Protein 9HB0 (pdb70)

Organism: Plasmodium falciparum (isolate 3D7) (NCBI:txid36329)

Foldseek 3Di:
DQKFKFQWDDDPPFFTWTWKFWAVVTDTFTAAEKLQFFAWEFEAPLAPDPLSVVARHDYQVVHPFKAFDPPFDWDWDQFLQWIWIATKIFTWMDGRNAIQHGDIHGYTNDIGHPVPDGPSNVDNHGIYQHPWFCVRVPDDDDTPLRRSCVRVVSQAQKWWWQDDNGTIIMTRDDDPLWFDDDKDKFFADDGTGSKGWWAWKDFAPDTPDDDDTAIEGEIQRAQFKEDAPVCPVVCCVQFPKDFADPPCVVVVQVPGTWMWTPRDPDIDTQRLVLAWDADPRITDGRYDHTARPPRHPHYIYDYCNRHSNFWIWMWHVPCSTMIIIGGTD

GO terms:
  GO:0004190 aspartic-type endopeptidase activity (F, IDA)
  GO:0016485 protein processing (P, IDA)
  GO:0016540 protein autoprocessing (P, IDA)
  GO:0085017 entry into host cell by a symbiont-containing vacuole (P, IGI)
  GO:0004190 aspartic-type endopeptidase activity (F, IMP)
  GO:0016485 protein processing (P, IMP)

Sequence (329 aa):
ENNIFLVPLKHLRRDDSSQQFFVGELLVGTPPQTVYPIIFDTGSTNVWVVTTACEEESCKKVRRYDPNKSKTFRRSFIEKNLHHIVFGSGSISGSVGTDTFMLGKHLVRNNQTFGLVEESESNNNGDNIFDYISFEGIVGLGFPGMMLSAGNIPFFDNLLKQNPNVDPQFSFYISGKSTLIIGGISKSFYEGDIYMLPVLKESYWEVKLDELYIGKERICCDEEESYVIFDTGTSYNTMMPSSQMKTFFLNLIHSTACCTEQNYKDILKSYPIIKYVFGEELIIELHPEEYMILNDDVCCMPAYMMQIDVPSERNHAYLLGSLSFMRNFFTVFVRGTPSMVGVARAK

B-factor: mean 43.16, std 13.64, range [18.64, 120.24]

Solvent-accessible surface area: 15227 Å² total; per-residue (Å²): 113,76,102,18,95,5,99,9,52,107,70,60,100,29,18,27,8,1,87,0,38,0,5,61,96,71,41,54,2,95,0,38,4,8,0,17,15,1,15,3,2,0,0,1,46,58,0,107,66,144,5,0,114,100,17,61,67,2,46,22,147,61,9,95,64,41,175,178,30,210,76,105,36,134,24,120,35,89,47,59,79,0,5,2,27,5,42,8,0,16,1,24,0,70,2,34,98,20,41,0,159,116,2,30,4,2,10,0,89,28,4,45,43,77,133,102,135,24,53,10,68,152,28,63,16,20,0,7,0,0,5,0,21,72,40,54,34,58,20,49,101,60,4,1,2,35,12,0,26,70,70,20,116,109,10,70,37,29,1,0,4,34,11,87,126,154,8,13,1,7,3,5,6,54,34,138,81,24,25,47,65,98,42,107,94,18,83,24,57,121,126,12,11,0,2,1,97,2,44,51,5,71,7,27,188,74,111,33,12,18,123,105,118,4,14,0,1,0,14,19,36,23,21,75,0,2,7,11,58,98,26,82,58,40,5,95,105,71,2,116,59,45,77,2,46,124,165,57,58,126,120,59,5,89,99,38,33,57,2,76,0,22,11,41,185,28,85,6,59,0,76,15,91,39,0,15,46,55,46,144,82,54,2,68,16,0,20,84,58,30,116,16,78,79,12,72,100,58,6,7,4,0,0,4,63,0,0,1,36,45,18,2,0,4,0,33,8,33,166,140,13,62,0,0,3,3,166,30,83

InterPro domains:
  IPR001461 Aspartic peptidase A1 [PR00792] (254-274)
  IPR001461 Aspartic peptidase A1 [PR00792] (405-418)
  IPR001461 Aspartic peptidase A1 [PR00792] (454-465)
  IPR001461 Aspartic peptidase A1 [PTHR47966] (208-567)
  IPR001969 Aspartic peptidase, active site [PS00141] (454-465)
  IPR021109 Aspartic peptidase domain superfamily [G3DSA:2.40.70.10] (230-328)
  IPR021109 Aspartic peptidase domain superfamily [G3DSA:2.40.70.10] (329-570)
  IPR021109 Aspartic peptidase domain superfamily [SSF50630] (232-557)
  IPR033121 Peptidase family A1 domain [PF00026] (247-557)
  IPR033121 Peptidase family A1 domain [PS51767] (248-567)
  IPR034164 Pepsin-like domain [cd05471] (248-568)

Radius of gyration: 19.89 Å; Cα contacts (8 Å, |Δi|>4): 864; chains: 1; bounding box: 59×40×47 Å

Secondary structure (DSSP, 8-state):
--SEEEE-EEETTTEEE--EEETTTTEEE--EEETT---EEEEBTT--SHHHHTS--B-GGG-TT-EE-SS--EEEEE-SS-EEEEEEEEEEEEETTEEEEEEEEEEEEEEE------HHHHS---EEEE-S-GGG--SSSS-HHHHHHHH-TTS-SEEEEE-----EEEESS--TTSEEEEEEEEE--SSSSSEEEE-EEEETTEEEE-SS-EEEEE-TT-SSB---GGGHHHHHHHS--EE--TTTHHHHHTTSPPEEEEETTEEEEE-HHHHEEEETTEEEESB-----TT-TTTEEEE-IIIIIHHEEEEEEPP---EEEEEEE-

Structure (mmCIF, N/CA/C/O backbone):
data_9HB0
#
_entry.id   9HB0
#
_cell.length_a   147.95
_cell.length_b   147.95
_cell.length_c   147.95
_cell.angle_alpha   90
_cell.angle_beta   90
_cell.angle_gamma   90
#
_symmetry.space_group_name_H-M   'I 2 3'
#
loop_
_entity.id
_entity.type
_entity.p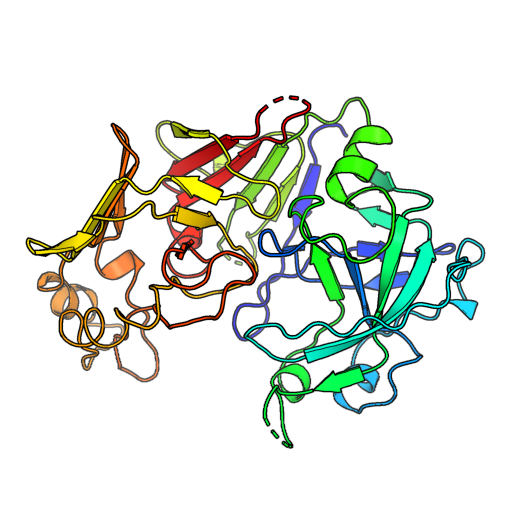dbx_description
1 polymer 'Plasmepsin X'
2 non-polymer (4S)-4-[(1R)-2-[2-(3-methoxyphenyl)propan-2-ylamino]-1-oxidanyl-ethyl]-16-propyl-3,16-diazatricyclo[16.3.1.1^{6,10}]tricosa-1(21),6,8,10(23),18(22),19-hexaene-2,17-dione
3 non-polymer 'SULFATE ION'
4 water water
#
loop_
_atom_site.group_PDB
_atom_site.id
_atom_site.type_symbol
_atom_site.label_atom_id
_atom_site.label_alt_id
_atom_site.label_comp_id
_atom_site.label_asym_id
_atom_site.label_entity_id
_atom_site.label_seq_id
_atom_site.pdbx_PDB_ins_code
_atom_site.Cartn_x
_atom_site.Cartn_y
_atom_site.Cartn_z
_atom_site.occupancy
_atom_site.B_iso_or_equiv
_atom_site.auth_seq_id
_atom_site.auth_comp_id
_atom_site.auth_asym_id
_atom_site.auth_atom_id
_atom_site.pdbx_PDB_model_num
ATOM 1 N N . GLU A 1 13 ? 44.788 12.404 -6.647 1 87.903 233 GLU A N 1
ATOM 2 C CA . GLU A 1 13 ? 44.561 13.458 -7.683 1 82.649 233 GLU A CA 1
ATOM 3 C C . GLU A 1 13 ? 45.446 14.714 -7.528 1 71.941 233 GLU A C 1
ATOM 4 O O . GLU A 1 13 ? 45.686 15.388 -8.533 1 73.212 233 GLU A O 1
ATOM 8 N N A ASN A 1 14 ? 45.954 15.039 -6.325 0.5 64.385 234 ASN A N 1
ATOM 9 N N B ASN A 1 14 ? 45.892 14.988 -6.284 0.5 68.5 234 ASN A N 1
ATOM 10 C CA A ASN A 1 14 ? 46.516 16.36 -6.051 0.5 57.963 234 ASN A CA 1
ATOM 11 C CA B ASN A 1 14 ? 46.532 16.229 -5.879 0.5 63.803 234 ASN A CA 1
ATOM 12 C C A ASN A 1 14 ? 48.015 16.46 -6.382 0.5 56.371 234 ASN A C 1
ATOM 13 C C B ASN A 1 14 ? 47.901 16.371 -6.551 0.5 60.759 234 ASN A C 1
ATOM 14 O O A ASN A 1 14 ? 48.529 17.573 -6.486 0.5 51.987 234 ASN A O 1
ATOM 15 O O B ASN A 1 14 ? 48.188 17.416 -7.127 0.5 60.049 234 ASN A O 1
ATOM 36 N N . ILE A 1 15 ? 48.725 15.321 -6.43 1 59.844 235 ILE A N 1
ATOM 37 C CA . ILE A 1 15 ? 50.035 15.209 -7.074 1 61.452 235 ILE A CA 1
ATOM 38 C C . ILE A 1 15 ? 49.82 14.294 -8.279 1 60.186 235 ILE A C 1
ATOM 39 O O . ILE A 1 15 ? 49.223 13.23 -8.144 1 63.235 235 ILE A O 1
ATOM 56 N N . PHE A 1 16 ? 50.264 14.697 -9.468 1 52.535 236 PHE A N 1
ATOM 57 C CA . PHE A 1 16 ? 49.967 13.902 -10.647 1 52.503 236 PHE A CA 1
ATOM 58 C C . PHE A 1 16 ? 51.139 13.996 -11.607 1 47.93 236 PHE A C 1
ATOM 59 O O . PHE A 1 16 ? 51.919 14.94 -11.51 1 42.633 236 PHE A O 1
ATOM 76 N N . LEU A 1 17 ? 51.201 12.993 -12.489 1 50.51 237 LEU A N 1
ATOM 77 C CA . LEU A 1 17 ? 52.342 12.752 -13.359 1 48.92 237 LEU A CA 1
ATOM 78 C C . LEU A 1 17 ? 51.915 13.098 -14.78 1 45.124 237 LEU A C 1
ATOM 79 O O . LEU A 1 17 ? 50.772 12.853 -15.177 1 43.562 237 LEU A O 1
ATOM 95 N N . VAL A 1 18 ? 52.865 13.636 -15.539 1 41.747 238 VAL A N 1
ATOM 96 C CA . VAL A 1 18 ? 52.706 13.831 -16.963 1 41.475 238 VAL A CA 1
ATOM 97 C C . VAL A 1 18 ? 53.903 13.118 -17.575 1 38.68 238 VAL A C 1
ATOM 98 O O . VAL A 1 18 ? 54.98 13.687 -17.609 1 36.185 238 VAL A O 1
ATOM 111 N N . PRO A 1 19 ? 53.765 11.85 -18.014 1 40.358 239 PRO A N 1
ATOM 112 C CA . PRO A 1 19 ? 54.885 11.153 -18.65 1 40.301 239 PRO A CA 1
ATOM 113 C C . PRO A 1 19 ? 55.378 11.921 -19.867 1 36.706 239 PRO A C 1
ATOM 114 O O . PRO A 1 19 ? 54.562 12.565 -20.56 1 34.645 239 PRO A O 1
ATOM 125 N N . LEU A 1 20 ? 56.702 11.923 -20.032 1 35.033 240 LEU A N 1
ATOM 126 C CA . LEU A 1 20 ? 57.347 12.624 -21.141 1 34.238 240 LEU A CA 1
ATOM 127 C C . LEU A 1 20 ? 58.012 11.578 -22.038 1 42.8 240 LEU A C 1
ATOM 128 O O . LEU A 1 20 ? 58.643 10.645 -21.526 1 42.074 240 LEU A O 1
ATOM 144 N N . LYS A 1 21 ? 57.848 11.734 -23.364 1 46.521 241 LYS A N 1
ATOM 145 C CA . LYS A 1 21 ? 58.477 10.873 -24.377 1 45.184 241 LYS A CA 1
ATOM 146 C C . LYS A 1 21 ? 59.662 11.642 -24.967 1 45.308 241 LYS A C 1
ATOM 147 O O . LYS A 1 21 ? 59.566 12.84 -25.224 1 42.155 241 LYS A O 1
ATOM 151 N N . HIS A 1 22 ? 60.844 10.994 -25.022 1 54.491 242 HIS A N 1
ATOM 152 C CA . HIS A 1 22 ? 62.045 11.584 -25.593 1 56.788 242 HIS A CA 1
ATOM 153 C C . HIS A 1 22 ? 62.062 11.285 -27.09 1 46.661 242 HIS A C 1
ATOM 154 O O . HIS A 1 22 ? 62.192 10.12 -27.461 1 59.874 242 HIS A O 1
ATOM 167 N N . LEU A 1 23 ? 61.756 12.309 -27.895 1 48.536 243 LEU A N 1
ATOM 168 C CA . LEU A 1 23 ? 61.825 12.26 -29.358 1 45.361 243 LEU A CA 1
ATOM 169 C C . LEU A 1 23 ? 63.119 12.951 -29.779 1 44.929 243 LEU A C 1
ATOM 170 O O . LEU A 1 23 ? 63.6 13.827 -29.058 1 48.867 243 LEU A O 1
ATOM 186 N N A ARG A 1 24 ? 63.484 12.607 -31.039 0.5 44.847 244 ARG A N 1
ATOM 187 N N B ARG A 1 24 ? 63.708 12.665 -30.95 0.5 40.291 244 ARG A N 1
ATOM 188 C CA A ARG A 1 24 ? 64.717 12.972 -31.703 0.5 42.576 244 ARG A CA 1
ATOM 189 C CA B ARG A 1 24 ? 65.057 13.168 -31.209 0.5 37.17 244 ARG A CA 1
ATOM 190 C C A ARG A 1 24 ? 65.019 14.436 -31.452 0.5 37.452 244 ARG A C 1
ATOM 191 C C B ARG A 1 24 ? 65.035 14.634 -31.641 0.5 32.855 244 ARG A C 1
ATOM 192 O O A ARG A 1 24 ? 64.124 15.278 -31.396 0.5 34.784 244 ARG A O 1
ATOM 193 O O B ARG A 1 24 ? 64.306 15.019 -32.552 0.5 30.695 244 ARG A O 1
ATOM 217 N N A ASP A 1 25 ? 66.324 14.668 -31.415 0.5 38.809 245 ASP A N 1
ATOM 218 N N B ASP A 1 25 ? 65.916 15.428 -31.028 0.5 31.706 245 ASP A N 1
ATOM 219 C CA A ASP A 1 25 ? 66.934 15.913 -31.013 0.5 41.507 245 ASP A CA 1
ATOM 220 C CA B ASP A 1 25 ? 66.104 16.819 -31.397 0.5 31.178 245 ASP A CA 1
ATOM 221 C C A ASP A 1 25 ? 67.042 15.822 -29.5 0.5 46.367 245 ASP A C 1
ATOM 222 C C B ASP A 1 25 ? 64.868 17.665 -31.115 0.5 29.99 245 ASP A C 1
ATOM 223 O O A ASP A 1 25 ? 67.98 15.182 -28.988 0.5 37.871 245 ASP A O 1
ATOM 224 O O B ASP A 1 25 ? 64.731 18.735 -31.706 0.5 31.22 245 ASP A O 1
ATOM 241 N N A SER A 1 26 ? 66.113 16.495 -28.82 0.5 46.383 246 SER A N 1
ATOM 242 N N B SER A 1 26 ? 63.981 17.245 -30.213 0.5 29.728 246 SER A N 1
ATOM 243 C CA A SER A 1 26 ? 65.904 16.247 -27.413 0.5 39.561 246 SER A CA 1
ATOM 244 C CA B SER A 1 26 ? 62.753 18.003 -30.027 0.5 28.86 246 SER A CA 1
ATOM 245 C C A SER A 1 26 ? 64.488 16.648 -27.057 0.5 35.676 246 SER A C 1
ATOM 246 C C B SER A 1 26 ? 62.363 18.208 -28.571 0.5 35.178 246 SER A C 1
ATOM 247 O O A SER A 1 26 ? 64.247 17.391 -26.107 0.5 39.214 246 SER A O 1
ATOM 248 O O B SER A 1 26 ? 61.219 18.595 -28.323 0.5 36.692 246 SER A O 1
ATOM 261 N N A GLN A 1 27 ? 63.558 16.156 -27.862 0.5 35.495 247 GLN A N 1
ATOM 262 N N B GLN A 1 27 ? 63.29 17.865 -27.663 0.5 31.578 247 GLN A N 1
ATOM 263 C CA A GLN A 1 27 ? 62.184 16.594 -27.761 0.5 32.796 247 GLN A CA 1
ATOM 264 C CA B GLN A 1 27 ? 63.113 17.99 -26.221 0.5 31.198 247 GLN A CA 1
ATOM 265 C C A GLN A 1 27 ? 61.468 15.716 -26.741 0.5 32.29 247 GLN A C 1
ATOM 266 C C B GLN A 1 27 ? 62.038 16.998 -25.764 0.5 31.678 247 GLN A C 1
ATOM 267 O O A GLN A 1 27 ? 61.081 14.586 -27.032 0.5 33.922 247 GLN A O 1
ATOM 268 O O B GLN A 1 27 ? 61.944 15.912 -26.343 0.5 30.8 247 GLN A O 1
ATOM 285 N N A PHE A 1 28 ? 61.271 16.291 -25.549 0.5 30.808 248 PHE A N 1
ATOM 286 N N B PHE A 1 28 ? 61.206 17.377 -24.763 0.5 31.518 248 PHE A N 1
ATOM 287 C CA A PHE A 1 28 ? 60.458 15.716 -24.505 0.5 32.964 248 PHE A CA 1
ATOM 288 C CA B PHE A 1 28 ? 60.411 16.38 -24.043 0.5 31.532 248 PHE A CA 1
ATOM 289 C C A PHE A 1 28 ? 59.095 16.426 -24.49 0.5 32.457 248 PHE A C 1
ATOM 290 C C B PHE A 1 28 ? 58.9 16.572 -24.235 0.5 29.224 248 PHE A C 1
ATOM 291 O O A PHE A 1 28 ? 58.921 17.63 -24.26 0.5 37.375 248 PHE A O 1
ATOM 292 O O B PHE A 1 28 ? 58.471 17.685 -23.91 0.5 31.591 248 PHE A O 1
ATOM 325 N N . VAL A 1 29 ? 58.144 15.577 -24.777 1 36.021 249 VAL A N 1
ATOM 326 C CA . VAL A 1 29 ? 56.754 15.849 -25.128 1 33.351 249 VAL A CA 1
ATOM 327 C C . VAL A 1 29 ? 55.859 15.066 -24.179 1 33.027 249 VAL A C 1
ATOM 328 O O . VAL A 1 29 ? 56.158 13.927 -23.829 1 35.124 249 VAL A O 1
ATOM 342 N N . GLY A 1 30 ? 54.713 15.681 -23.854 1 32.823 250 GLY A N 1
ATOM 343 C CA . GLY A 1 30 ? 53.708 14.997 -23.069 1 34.575 250 GLY A CA 1
ATOM 344 C C . GLY A 1 30 ? 52.321 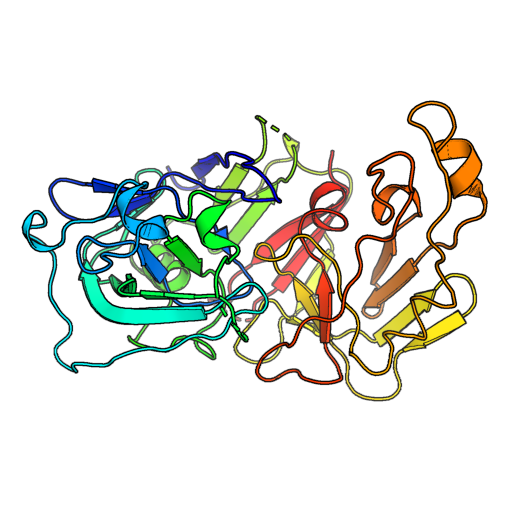15.192 -23.693 1 35.304 250 GLY A C 1
ATOM 345 O O . GLY A 1 30 ? 52.117 16.116 -24.457 1 34.161 250 GLY A O 1
ATOM 349 N N . GLU A 1 31 ? 51.371 14.375 -23.263 1 37.607 251 GLU A N 1
ATOM 350 C CA . GLU A 1 31 ? 49.994 14.396 -23.742 1 41.352 251 GLU A CA 1
ATOM 351 C C . GLU A 1 31 ? 49.232 15.606 -23.157 1 39.5 251 GLU A C 1
ATOM 352 O O . GLU A 1 31 ? 49.177 15.748 -21.948 1 44 251 GLU A O 1
ATOM 364 N N . LEU A 1 32 ? 48.716 16.489 -24.022 1 37.069 252 LEU A N 1
ATOM 365 C CA . LEU A 1 32 ? 47.834 17.602 -23.707 1 35.984 252 LEU A CA 1
ATOM 366 C C . LEU A 1 32 ? 46.54 17.435 -24.495 1 42.922 252 LEU A C 1
ATOM 367 O O . LEU A 1 32 ? 46.596 17.092 -25.681 1 38.83 252 LEU A O 1
ATOM 383 N N . LEU A 1 33 ? 45.396 17.653 -23.824 1 42.595 253 LEU A N 1
ATOM 384 C CA . LEU A 1 33 ? 44.083 17.554 -24.472 1 46.325 253 LEU A CA 1
ATOM 385 C C . LEU A 1 33 ? 43.518 18.957 -24.615 1 47.154 253 LEU A C 1
ATOM 386 O O . LEU A 1 33 ? 43.651 19.769 -23.698 1 45.659 253 LEU A O 1
ATOM 402 N N . VAL A 1 34 ? 42.979 19.279 -25.807 1 42.666 254 VAL A N 1
ATOM 403 C CA . VAL A 1 34 ? 42.568 20.636 -26.105 1 42.919 254 VAL A CA 1
ATOM 404 C C . VAL A 1 34 ? 41.171 20.535 -26.722 1 45.648 254 VAL A C 1
ATOM 405 O O . VAL A 1 34 ? 41.007 19.713 -27.627 1 44.896 254 VAL A O 1
ATOM 418 N N . GLY A 1 35 ? 40.217 21.351 -26.233 1 47.966 255 GLY A N 1
ATOM 419 C CA . GLY A 1 35 ? 38.908 21.498 -26.888 1 49.08 255 GLY A CA 1
ATOM 420 C C . GLY A 1 35 ? 37.884 20.482 -26.405 1 52.485 255 GLY A C 1
ATOM 421 O O . GLY A 1 35 ? 38.208 19.614 -25.599 1 50.341 255 GLY A O 1
ATOM 425 N N . THR A 1 36 ? 36.639 20.618 -26.91 1 55.842 256 THR A N 1
ATOM 426 C CA . THR A 1 36 ? 35.514 19.768 -26.525 1 61.149 256 THR A CA 1
ATOM 427 C C . THR A 1 36 ? 34.784 19.28 -27.794 1 59.466 256 THR A C 1
ATOM 428 O O . THR A 1 36 ? 34.308 20.113 -28.554 1 58.864 256 THR A O 1
ATOM 438 N N . PRO A 1 37 ? 34.735 17.964 -28.146 1 56.095 257 PRO A N 1
ATOM 439 C CA . PRO A 1 37 ? 35.464 16.895 -27.462 1 57.58 257 PRO A CA 1
ATOM 440 C C . PRO A 1 37 ? 36.982 17.035 -27.622 1 52.889 257 PRO A C 1
ATOM 441 O O . PRO A 1 37 ? 37.402 17.784 -28.505 1 47.699 257 PRO A O 1
ATOM 452 N N . PRO A 1 38 ? 37.808 16.37 -26.77 1 56.013 258 PRO A N 1
ATOM 453 C CA . PRO A 1 38 ? 39.245 16.655 -26.703 1 53.868 258 PRO A CA 1
ATOM 454 C C . PRO A 1 38 ? 40.012 16.133 -27.909 1 51.124 258 PRO A C 1
ATOM 455 O O . PRO A 1 38 ? 39.748 15.033 -28.37 1 50.221 258 PRO A O 1
ATOM 466 N N . GLN A 1 39 ? 40.886 16.986 -28.461 1 49.776 259 GLN A N 1
ATOM 467 C CA . GLN A 1 39 ? 41.873 16.591 -29.453 1 45.253 259 GLN A CA 1
ATOM 468 C C . GLN A 1 39 ? 43.221 16.516 -28.733 1 45.477 259 GLN A C 1
ATOM 469 O O . GLN A 1 39 ? 43.516 17.362 -27.886 1 42.675 259 GLN A O 1
ATOM 483 N N . THR A 1 40 ? 44.005 15.514 -29.104 1 43.791 260 THR A N 1
ATOM 484 C CA . THR A 1 40 ? 45.239 15.206 -28.407 1 43.197 260 THR A CA 1
ATOM 485 C C . THR A 1 40 ? 46.399 15.871 -29.121 1 42.069 260 THR A C 1
ATOM 486 O O . THR A 1 40 ? 46.496 15.798 -30.335 1 39.265 260 THR A O 1
ATOM 496 N N . VAL A 1 41 ? 47.323 16.461 -28.363 1 38.645 261 VAL A N 1
ATOM 497 C CA . VAL A 1 41 ? 48.53 16.98 -28.972 1 38.461 261 VAL A CA 1
ATOM 498 C C . VAL A 1 41 ? 49.678 16.609 -28.038 1 36.11 261 VAL A C 1
ATOM 499 O O . VAL A 1 41 ? 49.414 16.272 -26.887 1 35.467 261 VAL A O 1
ATOM 512 N N . TYR A 1 42 ? 50.887 16.609 -28.597 1 33.845 262 TYR A N 1
ATOM 513 C CA . TYR A 1 42 ? 52.092 16.22 -27.883 1 31.675 262 TYR A CA 1
ATOM 514 C C . TYR A 1 42 ? 53.077 17.378 -27.867 1 31.271 262 TYR A C 1
ATOM 515 O O . TYR A 1 42 ? 54.066 17.37 -28.599 1 32.229 262 TYR A O 1
ATOM 532 N N . PRO A 1 43 ? 52.811 18.439 -27.08 1 30.53 263 PRO A N 1
ATOM 533 C CA . PRO A 1 43 ? 53.695 19.59 -27.002 1 30.449 263 PRO A CA 1
ATOM 534 C C . PRO A 1 43 ? 54.925 19.337 -26.116 1 27.968 263 PRO A C 1
ATOM 535 O O . PRO A 1 43 ? 54.881 18.389 -25.337 1 31.461 263 PRO A O 1
ATOM 546 N N A ILE A 1 44 ? 55.984 20.147 -26.265 0.5 27.941 264 ILE A N 1
ATOM 547 N N B ILE A 1 44 ? 55.949 20.173 -26.314 0.5 27.488 264 ILE A N 1
ATOM 548 C CA A ILE A 1 44 ? 57.07 20.173 -25.284 0.5 29.75 264 ILE A CA 1
ATOM 549 C CA B ILE A 1 44 ? 57.075 20.374 -25.41 0.5 28.845 264 ILE A CA 1
ATOM 550 C C A ILE A 1 44 ? 56.735 21.127 -24.151 0.5 27.879 264 ILE A C 1
ATOM 551 C C B ILE A 1 44 ? 56.545 21.001 -24.112 0.5 27.985 264 ILE A C 1
ATOM 552 O O A ILE A 1 44 ? 56.207 22.237 -24.373 0.5 27.156 264 ILE A O 1
ATOM 553 O O B ILE A 1 44 ? 55.523 21.698 -24.144 0.5 29.166 264 ILE A O 1
ATOM 584 N N . PHE A 1 45 ? 57.17 20.699 -22.966 1 27.04 265 PHE A N 1
ATOM 585 C CA . PHE A 1 45 ? 56.941 21.39 -21.7 1 28.79 265 PHE A CA 1
ATOM 586 C C . PHE A 1 45 ? 58.177 22.237 -21.415 1 33.425 265 PHE A C 1
ATOM 587 O O . PHE A 1 45 ? 59.234 21.665 -21.153 1 31.759 265 PHE A O 1
ATOM 605 N N . ASP A 1 46 ? 58.034 23.572 -21.571 1 28.858 266 ASP A N 1
ATOM 606 C CA . ASP A 1 46 ? 59.161 24.469 -21.714 1 28.525 266 ASP A CA 1
ATOM 607 C C . ASP A 1 46 ? 59.171 25.475 -20.548 1 30.595 266 ASP A C 1
ATOM 608 O O . ASP A 1 46 ? 58.439 26.449 -20.593 1 27.211 266 ASP A O 1
ATOM 617 N N . THR A 1 47 ? 60.129 25.372 -19.619 1 26.873 267 THR A N 1
ATOM 618 C CA . THR A 1 47 ? 60.314 26.408 -18.612 1 27.35 267 THR A CA 1
ATOM 619 C C . THR A 1 47 ? 60.965 27.689 -19.128 1 26.008 267 THR A C 1
ATOM 620 O O . THR A 1 47 ? 60.903 28.704 -18.416 1 28.296 267 THR A O 1
ATOM 630 N N . GLY A 1 48 ? 61.487 27.691 -20.364 1 25.761 268 GLY A N 1
ATOM 631 C CA . GLY A 1 48 ? 62.121 28.821 -21.025 1 25.514 268 GLY A CA 1
ATOM 632 C C . GLY A 1 48 ? 61.2 29.735 -21.825 1 25.886 268 GLY A C 1
ATOM 633 O O . GLY A 1 48 ? 61.7 30.601 -22.524 1 28.733 268 GLY A O 1
ATOM 637 N N . SER A 1 49 ? 59.895 29.519 -21.758 1 28.031 269 SER A N 1
ATOM 638 C CA . SER A 1 49 ? 58.925 30.404 -22.412 1 30.954 269 SER A CA 1
ATOM 639 C C . SER A 1 49 ? 57.604 30.327 -21.66 1 30.307 269 SER A C 1
ATOM 640 O O . SER A 1 49 ? 57.437 29.511 -20.748 1 28.593 269 SER A O 1
ATOM 647 N N . THR A 1 50 ? 56.661 31.197 -22.025 1 30.752 270 THR A N 1
ATOM 648 C CA . THR A 1 50 ? 55.408 31.32 -21.304 1 31.092 270 THR A CA 1
ATOM 649 C C . THR A 1 50 ? 54.152 30.957 -22.1 1 30.146 270 THR A C 1
ATOM 650 O O . THR A 1 50 ? 53.26 30.331 -21.531 1 32.744 270 THR A O 1
ATOM 660 N N . ASN A 1 51 ? 54.042 31.398 -23.333 1 33.671 271 ASN A N 1
ATOM 661 C CA . ASN A 1 51 ? 52.869 31.142 -24.158 1 32.232 271 ASN A CA 1
ATOM 662 C C . ASN A 1 51 ? 52.612 29.644 -24.29 1 33.429 271 ASN A C 1
ATOM 663 O O . ASN A 1 51 ? 53.569 28.83 -24.337 1 33.714 271 ASN A O 1
ATOM 674 N N . VAL A 1 52 ? 51.334 29.276 -24.354 1 31.631 272 VAL A N 1
ATOM 675 C CA . VAL A 1 52 ? 50.966 27.999 -24.929 1 32.943 272 VAL A CA 1
ATOM 676 C C . VAL A 1 52 ? 50.875 28.169 -26.456 1 34.554 272 VAL A C 1
ATOM 677 O O . VAL A 1 52 ? 50.289 29.145 -26.927 1 35.114 272 VAL A O 1
ATOM 690 N N . TRP A 1 53 ? 51.521 27.284 -27.217 1 30.814 273 TRP A N 1
ATOM 691 C CA . TRP A 1 53 ? 51.326 27.163 -28.653 1 30.582 273 TRP A CA 1
ATOM 692 C C . TRP A 1 53 ? 50.791 25.78 -28.998 1 32.991 273 TRP A C 1
ATOM 693 O O . TRP A 1 53 ? 51.254 24.764 -28.461 1 31.053 273 TRP A O 1
ATOM 714 N N . VAL A 1 54 ? 49.871 25.72 -29.995 1 31.571 274 VAL A N 1
ATOM 715 C CA . VAL A 1 54 ? 49.375 24.458 -30.494 1 34.873 274 VAL A CA 1
ATOM 716 C C . VAL A 1 54 ? 49.443 24.536 -32.018 1 34.304 274 VAL A C 1
ATOM 717 O O . VAL A 1 54 ? 49.113 25.563 -32.611 1 33.875 274 VAL A O 1
ATOM 730 N N . VAL A 1 55 ? 49.946 23.476 -32.656 1 34.206 275 VAL A N 1
ATOM 731 C CA . VAL A 1 55 ? 49.964 23.417 -34.103 1 32.873 275 VAL A CA 1
ATOM 732 C C . VAL A 1 55 ? 48.544 23.119 -34.58 1 32.33 275 VAL A C 1
ATOM 733 O O . VAL A 1 55 ? 47.88 22.254 -34.028 1 33.658 275 VAL A O 1
ATOM 746 N N . THR A 1 56 ? 48.096 23.901 -35.574 1 35.408 276 THR A N 1
ATOM 747 C CA . THR A 1 56 ? 46.713 23.88 -36.039 1 36.249 276 THR A CA 1
ATOM 748 C C . THR A 1 56 ? 46.603 23.656 -37.548 1 37.391 276 THR A C 1
ATOM 749 O O . THR A 1 56 ? 47.558 23.835 -38.307 1 36.538 276 THR A O 1
ATOM 759 N N . THR A 1 57 ? 45.341 23.44 -37.938 1 38.687 277 THR A N 1
ATOM 760 C CA . THR A 1 57 ? 44.874 23.309 -39.323 1 42.416 277 THR A CA 1
ATOM 761 C C . THR A 1 57 ? 45.083 24.597 -40.12 1 43.763 277 THR A C 1
ATOM 762 O O . THR A 1 57 ? 45.051 24.525 -41.346 1 42.964 277 THR A O 1
ATOM 772 N N . ALA A 1 58 ? 45.411 25.723 -39.469 1 43.667 278 ALA A N 1
ATOM 773 C CA . ALA A 1 58 ? 45.744 26.949 -40.18 1 46.339 278 ALA A CA 1
ATOM 774 C C . ALA A 1 58 ? 47.13 26.866 -40.788 1 46.039 278 ALA A C 1
ATOM 775 O O . ALA A 1 58 ? 47.424 27.608 -41.714 1 43.561 278 ALA A O 1
ATOM 782 N N . CYS A 1 59 ? 47.993 25.974 -40.255 1 38.748 279 CYS A N 1
ATOM 783 C CA . CYS A 1 59 ? 49.314 25.837 -40.801 1 39.569 279 CYS A CA 1
ATOM 784 C C . CYS A 1 59 ? 49.295 24.792 -41.913 1 40.451 279 CYS A C 1
ATOM 785 O O . CYS A 1 59 ? 48.953 23.631 -41.628 1 40.53 279 CYS A O 1
ATOM 792 N N . GLU A 1 60 ? 49.582 25.251 -43.148 1 38.323 280 GLU A N 1
ATOM 793 C CA . GLU A 1 60 ? 49.538 24.443 -44.355 1 40.174 280 GLU A CA 1
ATOM 794 C C . GLU A 1 60 ? 50.927 24.029 -44.867 1 39.426 280 GLU A C 1
ATOM 795 O O . GLU A 1 60 ? 51.009 23.382 -45.914 1 42.583 280 GLU A O 1
ATOM 807 N N . GLU A 1 61 ? 51.985 24.309 -44.123 1 40.267 281 GLU A N 1
ATOM 808 C CA . GLU A 1 61 ? 53.327 23.859 -44.457 1 43.029 281 GLU A CA 1
ATOM 809 C C . GLU A 1 61 ? 53.371 22.345 -44.256 1 38.263 281 GLU A C 1
ATOM 810 O O . GLU A 1 61 ? 52.62 21.808 -43.45 1 36.041 281 GLU A O 1
ATOM 822 N N . GLU A 1 62 ? 54.234 21.705 -45.025 1 40.038 282 GLU A N 1
ATOM 823 C CA . GLU A 1 62 ? 54.469 20.266 -44.949 1 38.602 282 GLU A CA 1
ATOM 824 C C . GLU A 1 62 ? 54.864 19.886 -43.518 1 33.822 282 GLU A C 1
ATOM 825 O O . GLU A 1 62 ? 54.35 18.88 -43.023 1 35.075 282 GLU A O 1
ATOM 837 N N . SER A 1 63 ? 55.691 20.713 -42.855 1 32.249 283 SER A N 1
ATOM 838 C CA . SER A 1 63 ? 56.088 20.457 -41.472 1 32.875 283 SER A CA 1
ATOM 839 C C . SER A 1 63 ? 54.906 20.432 -40.505 1 33.88 283 SER A C 1
ATOM 840 O O . SER A 1 63 ? 55.027 19.852 -39.453 1 31.801 283 SER A O 1
ATOM 847 N N . CYS A 1 64 ? 53.801 21.15 -40.785 1 34.128 284 CYS A N 1
ATOM 848 C CA . CYS A 1 64 ? 52.577 21.069 -39.992 1 34.43 284 CYS A CA 1
ATOM 849 C C . CYS A 1 64 ? 51.655 19.94 -40.461 1 32.691 284 CYS A C 1
ATOM 850 O O . CYS A 1 64 ? 51.021 19.27 -39.663 1 34.588 284 CYS A O 1
ATOM 857 N N . LYS A 1 65 ? 51.5 19.781 -41.767 1 34.081 285 LYS A N 1
ATOM 858 C CA . LYS A 1 65 ? 50.617 18.767 -42.341 1 37.25 285 LYS A CA 1
ATOM 859 C C . LYS A 1 65 ? 50.985 17.337 -41.887 1 35.049 285 LYS A C 1
ATOM 860 O O . LYS A 1 65 ? 50.112 16.475 -41.798 1 38.176 285 LYS A O 1
ATOM 879 N N . LYS A 1 66 ? 52.259 17.126 -41.577 1 35.951 286 LYS A N 1
ATOM 880 C CA . LYS A 1 66 ? 52.686 15.788 -41.213 1 35.95 286 LYS A CA 1
ATOM 881 C C . LYS A 1 66 ? 52.336 15.424 -39.767 1 36.712 286 LYS A C 1
ATOM 882 O O . LYS A 1 66 ? 52.556 14.274 -39.413 1 36.45 286 LYS A O 1
ATOM 901 N N . VAL A 1 67 ? 51.929 16.382 -38.895 1 34.464 287 VAL A N 1
ATOM 902 C CA . VAL A 1 67 ? 51.627 16.073 -37.507 1 35.413 287 VAL A CA 1
ATOM 903 C C . VAL A 1 67 ? 50.115 16.131 -37.323 1 36.876 287 VAL A C 1
ATOM 904 O O . VAL A 1 67 ? 49.393 16.525 -38.245 1 37.756 287 VAL A O 1
ATOM 917 N N . ARG A 1 68 ? 49.674 15.75 -36.117 1 40.773 288 ARG A N 1
ATOM 918 C CA . ARG A 1 68 ? 48.274 15.832 -35.714 1 43.663 288 ARG A CA 1
ATOM 919 C C . ARG A 1 68 ? 47.987 17.312 -35.447 1 41.852 288 ARG A C 1
ATOM 920 O O . ARG A 1 68 ? 48.68 17.961 -34.669 1 47.952 288 ARG A O 1
ATOM 924 N N . ARG A 1 69 ? 47.167 17.925 -36.302 1 40.861 289 ARG A N 1
ATOM 925 C CA . ARG A 1 69 ? 46.909 19.358 -36.235 1 37.374 289 ARG A CA 1
ATOM 926 C C . ARG A 1 69 ? 45.578 19.568 -35.516 1 38.572 289 ARG A C 1
ATOM 927 O O . ARG A 1 69 ? 44.57 18.929 -35.832 1 40.792 289 ARG A O 1
ATOM 948 N N . TYR A 1 70 ? 45.578 20.478 -34.549 1 37.272 290 TYR A N 1
ATOM 949 C CA . TYR A 1 70 ? 44.357 20.835 -33.838 1 37.735 290 TYR A CA 1
ATOM 950 C C . TYR A 1 70 ? 43.446 21.609 -34.778 1 37.527 290 TYR A C 1
ATOM 951 O O . TYR A 1 70 ? 43.914 22.541 -35.452 1 39.71 290 TYR A O 1
ATOM 968 N N . ASP A 1 71 ? 42.168 21.215 -34.763 1 40.106 291 ASP A N 1
ATOM 969 C CA . ASP A 1 71 ? 41.15 21.812 -35.623 1 42.667 291 ASP A CA 1
ATOM 970 C C . ASP A 1 71 ? 40.164 22.574 -34.747 1 40.811 291 ASP A C 1
ATOM 971 O O . ASP A 1 71 ? 39.301 21.951 -34.146 1 44.49 291 ASP A O 1
ATOM 980 N N . PRO A 1 72 ? 40.276 23.915 -34.644 1 42.148 292 PRO A N 1
ATOM 981 C CA . PRO A 1 72 ? 39.409 24.685 -33.76 1 46.544 292 PRO A CA 1
ATOM 982 C C . PRO A 1 72 ? 37.929 24.605 -34.089 1 49.925 292 PRO A C 1
ATOM 983 O O . PRO A 1 72 ? 37.127 24.677 -33.162 1 49.709 292 PRO A O 1
ATOM 994 N N . ASN A 1 73 ? 37.591 24.367 -35.37 1 50.299 293 ASN A N 1
ATOM 995 C CA . ASN A 1 73 ? 36.205 24.264 -35.796 1 54.995 293 ASN A CA 1
ATOM 996 C C . ASN A 1 73 ? 35.565 23.003 -35.204 1 56.46 293 ASN A C 1
ATOM 997 O O . ASN A 1 73 ? 34.344 22.952 -35.085 1 58.241 293 ASN A O 1
ATOM 1008 N N . LYS A 1 74 ? 36.362 21.982 -34.854 1 55.83 294 LYS A N 1
ATOM 1009 C CA . LYS A 1 74 ? 35.845 20.756 -34.246 1 53.811 294 LYS A CA 1
ATOM 1010 C C . LYS A 1 74 ? 35.641 20.93 -32.727 1 53.18 294 LYS A C 1
ATOM 1011 O O . LYS A 1 74 ? 35.118 19.994 -32.09 1 54.229 294 LYS A O 1
ATOM 1015 N N . SER A 1 75 ? 36.075 22.083 -32.142 1 52.832 295 SER A N 1
ATOM 1016 C CA . SER A 1 75 ? 35.967 22.35 -30.705 1 54.936 295 SER A CA 1
ATOM 1017 C C . SER A 1 75 ? 34.775 23.266 -30.407 1 56.361 295 SER A C 1
ATOM 1018 O O . SER A 1 75 ? 34.832 24.454 -30.739 1 54.548 295 SER A O 1
ATOM 1025 N N . LYS A 1 76 ? 33.808 22.756 -29.62 1 60.071 296 LYS A N 1
ATOM 1026 C CA . LYS A 1 76 ? 32.616 23.509 -29.216 1 61.682 296 LYS A CA 1
ATOM 1027 C C . LYS A 1 76 ? 32.983 24.658 -28.266 1 65.436 296 LYS A C 1
ATOM 1028 O O . LYS A 1 76 ? 32.327 25.7 -28.301 1 62.774 296 LYS A O 1
ATOM 1032 N N . THR A 1 77 ? 34.078 24.509 -27.48 1 57.692 297 THR A N 1
ATOM 1033 C CA . THR A 1 77 ? 34.504 25.495 -26.488 1 58.825 297 THR A CA 1
ATOM 1034 C C . THR A 1 77 ? 35.558 26.469 -27.018 1 58.33 297 THR A C 1
ATOM 1035 O O . THR A 1 77 ? 35.949 27.385 -26.315 1 58.395 297 THR A O 1
ATOM 1045 N N . PHE A 1 78 ? 36.015 26.307 -28.262 1 56.424 298 PHE A N 1
ATOM 1046 C CA . PHE A 1 78 ? 37 27.21 -28.824 1 51.124 298 PHE A CA 1
ATOM 1047 C C . PHE A 1 78 ? 36.394 28.584 -29.025 1 51.524 298 PHE A C 1
ATOM 1048 O O . PHE A 1 78 ? 35.332 28.694 -29.631 1 54.301 298 PHE A O 1
ATOM 1065 N N . ARG A 1 79 ? 37.106 29.631 -28.621 1 53.793 299 ARG A N 1
ATOM 1066 C CA . ARG A 1 79 ? 36.739 30.984 -28.981 1 58.169 299 ARG A CA 1
ATOM 1067 C C . ARG A 1 79 ? 37.962 31.671 -29.563 1 54.308 299 ARG A C 1
ATOM 1068 O O . ARG A 1 79 ? 38.991 31.776 -28.893 1 52.135 299 ARG A O 1
ATOM 1089 N N . ARG A 1 80 ? 37.829 32.164 -30.798 1 51.857 300 ARG A N 1
ATOM 1090 C CA . ARG A 1 80 ? 38.845 33.041 -31.351 1 53.663 300 ARG A CA 1
ATOM 1091 C C . ARG A 1 80 ? 38.936 34.267 -30.454 1 56.497 300 ARG A C 1
ATOM 1092 O O . ARG A 1 80 ? 37.917 34.716 -29.951 1 53.258 300 ARG A O 1
ATOM 1113 N N . SER A 1 81 ? 40.155 34.785 -30.213 1 61.571 301 SER A N 1
ATOM 1114 C CA . SER A 1 81 ? 40.289 35.918 -29.305 1 66.21 301 SER A CA 1
ATOM 1115 C C . SER A 1 81 ? 39.637 37.128 -29.956 1 70.423 301 SER A C 1
ATOM 1116 O O . SER A 1 81 ? 39.647 37.245 -31.188 1 61.126 301 SER A O 1
ATOM 1123 N N . PHE A 1 82 ? 39.093 38.026 -29.114 1 71.41 302 PHE A N 1
ATOM 1124 C CA . PHE A 1 82 ? 38.492 39.243 -29.621 1 79.643 302 PHE A CA 1
ATOM 1125 C C . PHE A 1 82 ? 39.553 40.09 -30.335 1 77.071 302 PHE A C 1
ATOM 1126 O O . PHE A 1 82 ? 39.357 40.462 -31.491 1 69.197 302 PHE A O 1
ATOM 1143 N N . ILE A 1 83 ? 40.657 40.402 -29.638 1 82.083 303 ILE A N 1
ATOM 1144 C CA . ILE A 1 83 ? 41.757 41.152 -30.235 1 88.384 303 ILE A CA 1
ATOM 1145 C C . ILE A 1 83 ? 42.457 40.228 -31.245 1 87.119 303 ILE A C 1
ATOM 1146 O O . ILE A 1 83 ? 43.06 39.236 -30.832 1 86.056 303 ILE A O 1
ATOM 1150 N N . GLU A 1 84 ? 42.341 40.531 -32.556 1 85.358 304 GLU A N 1
ATOM 1151 C CA . GLU A 1 84 ? 42.93 39.707 -33.616 1 87.567 304 GLU A CA 1
ATOM 1152 C C . GLU A 1 84 ? 44.429 40.046 -33.734 1 81.053 304 GLU A C 1
ATOM 1153 O O . GLU A 1 84 ? 44.816 40.975 -34.443 1 89.319 304 GLU A O 1
ATOM 1157 N N . LYS A 1 85 ? 45.256 39.322 -32.963 1 74.446 305 LYS A N 1
ATOM 1158 C CA . LYS A 1 85 ? 46.69 39.552 -32.828 1 70.022 305 LYS A CA 1
ATOM 1159 C C . LYS A 1 85 ? 47.386 38.48 -33.65 1 63.73 305 LYS A C 1
ATOM 1160 O O . LYS A 1 85 ? 46.973 37.332 -33.586 1 66.22 305 LYS A O 1
ATOM 1164 N N . ASN A 1 86 ? 48.364 38.859 -34.479 1 61.445 306 ASN A N 1
ATOM 1165 C CA . ASN A 1 86 ? 49.29 37.896 -35.06 1 62.045 306 ASN A CA 1
ATOM 1166 C C . ASN A 1 86 ? 50.569 37.958 -34.24 1 55.657 306 ASN A C 1
ATOM 1167 O O . ASN A 1 86 ? 51.235 38.986 -34.189 1 58.989 306 ASN A O 1
ATOM 1178 N N . LEU A 1 87 ? 50.878 36.855 -33.565 1 50.802 307 LEU A N 1
ATOM 1179 C CA . LEU A 1 87 ? 52.128 36.732 -32.834 1 44.451 307 LEU A CA 1
ATOM 1180 C C . LEU A 1 87 ? 53.221 36.168 -33.734 1 42.57 307 LEU A C 1
ATOM 1181 O O . LEU A 1 87 ? 52.919 35.3 -34.545 1 39.738 307 LEU A O 1
ATOM 1197 N N A HIS A 1 88 ? 54.417 36.779 -33.7 0.5 41.786 308 HIS A N 1
ATOM 1198 N N B HIS A 1 88 ? 54.469 36.596 -33.505 0.5 40.388 308 HIS A N 1
ATOM 1199 C CA A HIS A 1 88 ? 55.641 36.234 -34.272 0.5 42.923 308 HIS A CA 1
ATOM 1200 C CA B HIS A 1 88 ? 55.616 36.217 -34.317 0.5 42.299 308 HIS A CA 1
ATOM 1201 C C A HIS A 1 88 ? 56.544 35.995 -33.07 0.5 39.339 308 HIS A C 1
ATOM 1202 C C B HIS A 1 88 ? 56.8 36.061 -33.359 0.5 39.42 308 HIS A C 1
ATOM 1203 O O A HIS A 1 88 ? 56.667 36.861 -32.213 0.5 38.268 308 HIS A O 1
ATOM 1204 O O B HIS A 1 88 ? 57.375 37.074 -32.96 0.5 38.344 308 HIS A O 1
ATOM 1229 N N . ILE A 1 89 ? 57.128 34.799 -33.002 1 35.993 309 ILE A N 1
ATOM 1230 C CA . ILE A 1 89 ? 58.106 34.475 -31.975 1 37.474 309 ILE A CA 1
ATOM 1231 C C . ILE A 1 89 ? 59.356 33.951 -32.665 1 37.137 309 ILE A C 1
ATOM 1232 O O . ILE A 1 89 ? 59.261 33.009 -33.428 1 35.461 309 ILE A O 1
ATOM 1249 N N . VAL A 1 90 ? 60.513 34.534 -32.34 1 37.205 310 VAL A N 1
ATOM 1250 C CA . VAL A 1 90 ? 61.779 34.071 -32.854 1 38.058 310 VAL A CA 1
ATOM 1251 C C . VAL A 1 90 ? 62.43 33.285 -31.71 1 37.942 310 VAL A C 1
ATOM 1252 O O . VAL A 1 90 ? 62.936 33.879 -30.76 1 34.904 310 VAL A O 1
ATOM 1265 N N . PHE A 1 91 ? 62.378 31.951 -31.784 1 34.54 311 PHE A N 1
ATOM 1266 C CA . PHE A 1 91 ? 63.092 31.113 -30.815 1 30.308 311 PHE A CA 1
ATOM 1267 C C . PHE A 1 91 ? 64.537 30.962 -31.295 1 33.35 311 PHE A C 1
ATOM 1268 O O . PHE A 1 91 ? 64.853 31.328 -32.416 1 36.694 311 PHE A O 1
ATOM 1285 N N . GLY A 1 92 ? 65.424 30.389 -30.467 1 34.146 312 GLY A N 1
ATOM 1286 C CA . GLY A 1 92 ? 66.765 30.071 -30.929 1 35.134 312 GLY A CA 1
ATOM 1287 C C . GLY A 1 92 ? 66.754 28.969 -31.984 1 32.877 312 GLY A C 1
ATOM 1288 O O . GLY A 1 92 ? 67.677 28.871 -32.768 1 36.273 312 GLY A O 1
ATOM 1292 N N . SER A 1 93 ? 65.706 28.144 -31.99 1 33.495 313 SER A N 1
ATOM 1293 C CA . SER A 1 93 ? 65.64 26.948 -32.824 1 34.116 313 SER A CA 1
ATOM 1294 C C . SER A 1 93 ? 64.945 27.201 -34.156 1 32.74 313 SER A C 1
ATOM 1295 O O . SER A 1 93 ? 65.037 26.379 -35.05 1 35.045 313 SER A O 1
ATOM 1302 N N . GLY A 1 94 ? 64.201 28.294 -34.272 1 34.058 314 GLY A N 1
ATOM 1303 C CA . GLY A 1 94 ? 63.346 28.576 -35.426 1 35.595 314 GLY A CA 1
ATOM 1304 C C . GLY A 1 94 ? 62.292 29.623 -35.042 1 35.305 314 GLY A C 1
ATOM 1305 O O . GLY A 1 94 ? 62.265 30.104 -33.898 1 35.469 314 GLY A O 1
ATOM 1309 N N . SER A 1 95 ? 61.41 29.96 -35.979 1 34.435 315 SER A N 1
ATOM 1310 C CA . SER A 1 95 ? 60.352 30.95 -35.761 1 34.966 315 SER A CA 1
ATOM 1311 C C . SER A 1 95 ? 58.97 30.347 -35.935 1 36.228 315 SER A C 1
ATOM 1312 O O . SER A 1 95 ? 58.77 29.528 -36.836 1 36.17 315 SER A O 1
ATOM 1319 N N . ILE A 1 96 ? 58.015 30.773 -35.094 1 31.536 316 ILE A N 1
ATOM 1320 C CA . ILE A 1 96 ? 56.627 30.437 -35.314 1 37.37 316 ILE A CA 1
ATOM 1321 C C . ILE A 1 96 ? 55.756 31.702 -35.271 1 37.488 316 ILE A C 1
ATOM 1322 O O . ILE A 1 96 ? 56.023 32.612 -34.494 1 39.303 316 ILE A O 1
ATOM 1338 N N . SER A 1 97 ? 54.648 31.614 -35.994 1 38.657 317 SER A N 1
ATOM 1339 C CA . SER A 1 97 ? 53.677 32.696 -36.116 1 40.211 317 SER A CA 1
ATOM 1340 C C . SER A 1 97 ? 52.299 32.084 -36.004 1 40.218 317 SER A C 1
ATOM 1341 O O . SER A 1 97 ? 52.059 30.946 -36.418 1 37.612 317 SER A O 1
ATOM 1348 N N . GLY A 1 98 ? 51.353 32.901 -35.582 1 37.546 318 GLY A N 1
ATOM 1349 C CA . GLY A 1 98 ? 49.961 32.55 -35.761 1 39.211 318 GLY A CA 1
ATOM 1350 C C . GLY A 1 98 ? 49.08 33.506 -34.984 1 42.841 318 GLY A C 1
ATOM 1351 O O . GLY A 1 98 ? 49.576 34.515 -34.536 1 44.275 318 GLY A O 1
ATOM 1355 N N . SER A 1 99 ? 47.835 33.111 -34.766 1 45.097 319 SER A N 1
ATOM 1356 C CA . SER A 1 99 ? 46.854 33.983 -34.149 1 47.126 319 SER A CA 1
ATOM 1357 C C . SER A 1 99 ? 46.544 33.464 -32.746 1 46.639 319 SER A C 1
ATOM 1358 O O . SER A 1 99 ? 47.154 32.516 -32.272 1 44.124 319 SER A O 1
ATOM 1365 N N . VAL A 1 100 ? 45.636 34.131 -32.04 1 45.188 320 VAL A N 1
ATOM 1366 C CA . VAL A 1 100 ? 45.377 33.853 -30.637 1 42.002 320 VAL A CA 1
ATOM 1367 C C . VAL A 1 100 ? 43.939 33.397 -30.478 1 44.406 320 VAL A C 1
ATOM 1368 O O . VAL A 1 100 ? 43.009 33.878 -31.158 1 45.168 320 VAL A O 1
ATOM 1381 N N . GLY A 1 101 ? 43.745 32.472 -29.561 1 41.825 321 GLY A N 1
ATOM 1382 C CA . GLY A 1 101 ? 42.404 32.027 -29.226 1 42.43 321 GLY A CA 1
ATOM 1383 C C . GLY A 1 101 ? 42.365 31.523 -27.795 1 47.428 321 GLY A C 1
ATOM 1384 O O . GLY A 1 101 ? 43.381 31.624 -27.075 1 45.506 321 GLY A O 1
ATOM 1388 N N . THR A 1 102 ? 41.21 30.938 -27.467 1 46.202 322 THR A N 1
ATOM 1389 C CA . THR A 1 102 ? 40.914 30.452 -26.138 1 47.53 322 THR A CA 1
ATOM 1390 C C . THR A 1 102 ? 40.205 29.116 -26.243 1 44.677 322 THR A C 1
ATOM 1391 O O . THR A 1 102 ? 39.392 28.91 -27.151 1 48.39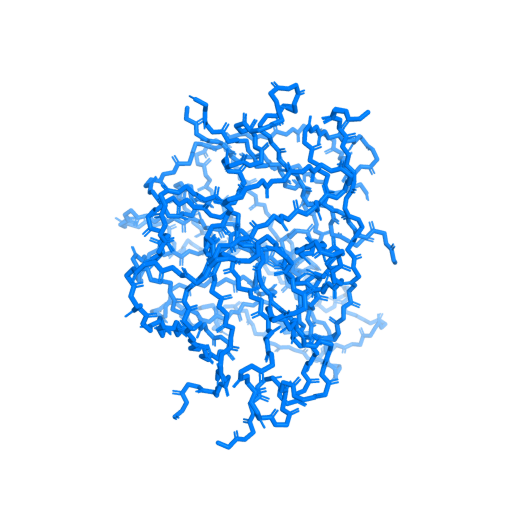7 322 THR A O 1
ATOM 1401 N N . ASP A 1 103 ? 40.511 28.209 -25.302 1 44.761 323 ASP A N 1
ATOM 1402 C CA . ASP A 1 103 ? 39.88 26.907 -25.21 1 47.93 323 ASP A CA 1
ATOM 1403 C C . ASP A 1 103 ? 40.113 26.291 -23.833 1 45.095 323 ASP A C 1
ATOM 1404 O O . ASP A 1 103 ? 40.852 26.832 -23.02 1 48.035 323 ASP A O 1
ATOM 1413 N N . THR A 1 104 ? 39.441 25.161 -23.623 1 49.108 324 THR A N 1
ATOM 1414 C CA . THR A 1 104 ? 39.618 24.3 -22.48 1 51.647 324 THR A CA 1
ATOM 1415 C C . THR A 1 104 ? 40.734 23.288 -22.766 1 52.224 324 THR A C 1
ATOM 1416 O O . THR A 1 104 ? 40.749 22.592 -23.791 1 48.97 324 THR A O 1
ATOM 1426 N N . PHE A 1 105 ? 41.656 23.193 -21.81 1 49.761 325 PHE A N 1
ATOM 1427 C CA . PHE A 1 105 ? 42.723 22.216 -21.86 1 49.898 325 PHE A CA 1
ATOM 1428 C C . PHE A 1 105 ? 42.546 21.22 -20.727 1 50.42 325 PHE A C 1
ATOM 1429 O O . PHE A 1 105 ? 41.978 21.574 -19.689 1 51.224 325 PHE A O 1
ATOM 1446 N N . MET A 1 106 ? 43.049 20.002 -20.957 1 46.825 326 MET A N 1
ATOM 1447 C CA . MET A 1 106 ? 43.154 18.968 -19.949 1 51.663 326 MET A CA 1
ATOM 1448 C C . MET A 1 106 ? 44.603 18.457 -19.888 1 47.977 326 MET A C 1
ATOM 1449 O O . MET A 1 106 ? 45.117 17.94 -20.879 1 44.753 326 MET A O 1
ATOM 1463 N N . LEU A 1 107 ? 45.237 18.577 -18.707 1 47.443 327 LEU A N 1
ATOM 1464 C CA . LEU A 1 107 ? 46.559 18.024 -18.448 1 44.457 327 LEU A CA 1
ATOM 1465 C C . LEU A 1 107 ? 46.471 17.091 -17.242 1 48.53 327 LEU A C 1
ATOM 1466 O O . LEU A 1 107 ? 46.066 17.52 -16.167 1 49.708 327 LEU A O 1
ATOM 1482 N N . GLY A 1 108 ? 46.775 15.813 -17.458 1 48.903 328 GLY A N 1
ATOM 1483 C CA . GLY A 1 108 ? 46.865 14.814 -16.42 1 52.533 328 GLY A CA 1
ATOM 1484 C C . GLY A 1 108 ? 45.579 14.657 -15.621 1 58.445 328 GLY A C 1
ATOM 1485 O O . GLY A 1 108 ? 45.666 14.451 -14.415 1 67.141 328 GLY A O 1
ATOM 1489 N N . LYS A 1 109 ? 44.423 14.719 -16.309 1 58.478 329 LYS A N 1
ATOM 1490 C CA . LYS A 1 109 ? 43.095 14.629 -15.706 1 61.652 329 LYS A CA 1
ATOM 1491 C C . LYS A 1 109 ? 42.705 15.917 -14.958 1 60.94 329 LYS A C 1
ATOM 1492 O O . LYS A 1 109 ? 41.654 15.923 -14.33 1 60.695 329 LYS A O 1
ATOM 1496 N N . HIS A 1 110 ? 43.438 17.04 -15.129 1 55.897 330 HIS A N 1
ATOM 1497 C CA . HIS A 1 110 ? 43.086 18.332 -14.555 1 54.548 330 HIS A CA 1
ATOM 1498 C C . HIS A 1 110 ? 42.63 19.312 -15.64 1 54.083 330 HIS A C 1
ATOM 1499 O O . HIS A 1 110 ? 43.271 19.42 -16.683 1 52.203 330 HIS A O 1
ATOM 1512 N N . LEU A 1 111 ? 41.534 20.046 -15.369 1 51.713 331 LEU A N 1
ATOM 1513 C CA . LEU A 1 111 ? 40.887 20.918 -16.345 1 51.48 331 LEU A CA 1
ATOM 1514 C C . LEU A 1 111 ? 41.49 22.314 -16.203 1 52.412 331 LEU A C 1
ATOM 1515 O O . LEU A 1 111 ? 41.818 22.728 -15.093 1 57.847 331 LEU A O 1
ATOM 1519 N N . VAL A 1 112 ? 41.676 23.019 -17.323 1 51.601 332 VAL A N 1
ATOM 1520 C CA . VAL A 1 112 ? 42.101 24.42 -17.367 1 51.018 332 VAL A CA 1
ATOM 1521 C C . VAL A 1 112 ? 41.239 25.099 -18.442 1 55.429 332 VAL A C 1
ATOM 1522 O O . VAL A 1 112 ? 41.525 24.987 -19.632 1 50.655 332 VAL A O 1
ATOM 1535 N N . ARG A 1 113 ? 40.144 25.765 -18.026 1 58.218 333 ARG A N 1
ATOM 1536 C CA . ARG A 1 113 ? 39.211 26.391 -18.954 1 55.729 333 ARG A CA 1
ATOM 1537 C C . ARG A 1 113 ? 39.68 27.808 -19.305 1 56.655 333 ARG A C 1
ATOM 1538 O O . ARG A 1 113 ? 40.418 28.421 -18.533 1 53.435 333 ARG A O 1
ATOM 1559 N N A ASN A 1 114 ? 39.135 28.367 -20.398 0.5 55.175 334 ASN A N 1
ATOM 1560 N N B ASN A 1 114 ? 39.301 28.275 -20.499 0.5 53.887 334 ASN A N 1
ATOM 1561 C CA A ASN A 1 114 ? 39.383 29.731 -20.874 0.5 56.506 334 ASN A CA 1
ATOM 1562 C CA B ASN A 1 114 ? 39.357 29.685 -20.866 0.5 55.377 334 ASN A CA 1
ATOM 1563 C C A ASN A 1 114 ? 40.862 30.096 -20.787 0.5 52.223 334 ASN A C 1
ATOM 1564 C C B ASN A 1 114 ? 40.814 30.165 -20.953 0.5 51.642 334 ASN A C 1
ATOM 1565 O O A ASN A 1 114 ? 41.222 31.104 -20.175 0.5 51.207 334 ASN A O 1
ATOM 1566 O O B ASN A 1 114 ? 41.112 31.339 -20.698 0.5 49.327 334 ASN A O 1
ATOM 1587 N N . GLN A 1 115 ? 41.694 29.258 -21.417 1 49.469 335 GLN A N 1
ATOM 1588 C CA . GLN A 1 115 ? 43.129 29.497 -21.53 1 46.477 335 GLN A CA 1
ATOM 1589 C C . GLN A 1 115 ? 43.479 30.08 -22.899 1 39.811 335 GLN A C 1
ATOM 1590 O O . GLN A 1 115 ? 43.14 29.5 -23.911 1 43.734 335 GLN A O 1
ATOM 1605 N N . THR A 1 116 ? 44.136 31.241 -22.911 1 42.707 336 THR A N 1
ATOM 1606 C CA . THR A 1 116 ? 44.667 31.82 -24.129 1 41.763 336 THR A CA 1
ATOM 1607 C C . THR A 1 116 ? 45.858 30.971 -24.594 1 40.36 336 THR A C 1
ATOM 1608 O O . THR A 1 116 ? 46.65 30.538 -23.774 1 39.189 336 THR A O 1
ATOM 1618 N N . PHE A 1 117 ? 45.964 30.812 -25.906 1 39.612 337 PHE A N 1
ATOM 1619 C CA . PHE A 1 117 ? 47.055 30.096 -26.55 1 38.072 337 PHE A CA 1
ATOM 1620 C C . PHE A 1 117 ? 47.222 30.64 -27.957 1 38.732 337 PHE A C 1
ATOM 1621 O O . PHE A 1 117 ? 46.324 31.319 -28.49 1 39.301 337 PHE A O 1
ATOM 1638 N N . GLY A 1 118 ? 48.414 30.37 -28.508 1 35.884 338 GLY A N 1
ATOM 1639 C CA . GLY A 1 118 ? 48.75 30.684 -29.88 1 35.183 338 GLY A CA 1
ATOM 1640 C C . GLY A 1 118 ? 48.422 29.472 -30.755 1 38.543 338 GLY A C 1
ATOM 1641 O O . GLY A 1 118 ? 48.615 28.294 -30.363 1 37.248 338 GLY A O 1
ATOM 1645 N N . LEU A 1 119 ? 47.852 29.775 -31.91 1 35.456 339 LEU A N 1
ATOM 1646 C CA . LEU A 1 119 ? 47.458 28.789 -32.913 1 36.59 339 LEU A CA 1
ATOM 1647 C C . LEU A 1 119 ? 48.472 28.884 -34.041 1 40.661 339 LEU A C 1
ATOM 1648 O O . LEU A 1 119 ? 48.456 29.842 -34.826 1 35.35 339 LEU A O 1
ATOM 1664 N N . VAL A 1 120 ? 49.377 27.878 -34.127 1 36.362 340 VAL A N 1
ATOM 1665 C CA . VAL A 1 120 ? 50.452 27.98 -35.107 1 33.992 340 VAL A CA 1
ATOM 1666 C C . VAL A 1 120 ? 49.848 28.021 -36.517 1 32.116 340 VAL A C 1
ATOM 1667 O O . VAL A 1 120 ? 49.015 27.169 -36.803 1 35.11 340 VAL A O 1
ATOM 1680 N N . GLU A 1 121 ? 50.267 29.024 -37.324 1 33.808 341 GLU A N 1
ATOM 1681 C CA A GLU A 1 121 ? 49.928 29.164 -38.726 0.5 36.09 341 GLU A CA 1
ATOM 1682 C CA B GLU A 1 121 ? 49.913 29.134 -38.726 0.5 37.436 341 GLU A CA 1
ATOM 1683 C C . GLU A 1 121 ? 51.155 28.958 -39.606 1 35.737 341 GLU A C 1
ATOM 1684 O O . GLU A 1 121 ? 51.005 28.604 -40.785 1 38.608 341 GLU A O 1
ATOM 1707 N N . SER A 1 122 ? 52.337 29.219 -39.057 1 38.605 342 SER A N 1
ATOM 1708 C CA . SER A 1 122 ? 53.576 29.17 -39.79 1 40.622 342 SER A CA 1
ATOM 1709 C C . SER A 1 122 ? 54.731 28.734 -38.896 1 38.045 342 SER A C 1
ATOM 1710 O O . SER A 1 122 ? 54.825 29.128 -37.726 1 37.619 342 SER A O 1
ATOM 1717 N N . GLU A 1 123 ? 55.702 28.067 -39.526 1 37.182 343 GLU A N 1
ATOM 1718 C CA . GLU A 1 123 ? 56.926 27.575 -38.909 1 39.469 343 GLU A CA 1
ATOM 1719 C C . GLU A 1 123 ? 58.064 27.806 -39.896 1 39.177 343 GLU A C 1
ATOM 1720 O O . GLU A 1 123 ? 57.914 27.476 -41.081 1 41.407 343 GLU A O 1
ATOM 1732 N N . SER A 1 124 ? 59.193 28.332 -39.436 1 37.711 344 SER A N 1
ATOM 1733 C CA . SER A 1 124 ? 60.309 28.641 -40.322 1 40.769 344 SER A CA 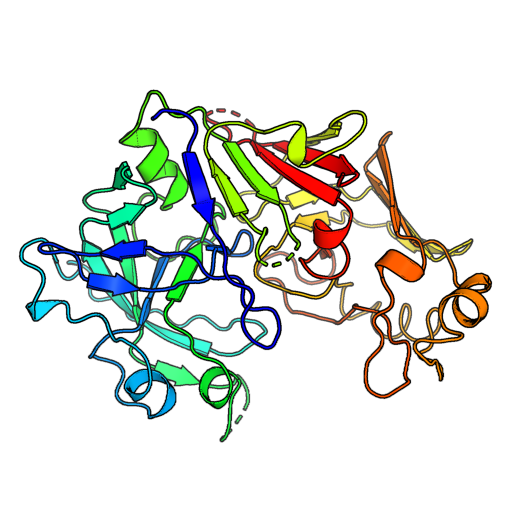1
ATOM 1734 C C . SER A 1 124 ? 61.646 28.56 -39.593 1 37.041 344 SER A C 1
ATOM 1735 O O . SER A 1 124 ? 61.679 28.558 -38.36 1 36.402 344 SER A O 1
ATOM 1742 N N . ASN A 1 125 ? 62.753 28.542 -40.358 1 38.561 345 ASN A N 1
ATOM 1743 C CA . ASN A 1 125 ? 64.052 28.803 -39.741 1 44.795 345 ASN A CA 1
ATOM 1744 C C . ASN A 1 125 ? 64.182 30.325 -39.566 1 46.366 345 ASN A C 1
ATOM 1745 O O . ASN A 1 125 ? 63.277 31.068 -39.946 1 46.938 345 ASN A O 1
ATOM 1756 N N . ASN A 1 126 ? 65.275 30.773 -38.95 1 46.947 346 ASN A N 1
ATOM 1757 C CA . ASN A 1 126 ? 65.481 32.194 -38.652 1 57.263 346 ASN A CA 1
ATOM 1758 C C . ASN A 1 126 ? 66.296 32.904 -39.75 1 66.745 346 ASN A C 1
ATOM 1759 O O . ASN A 1 126 ? 66.591 34.091 -39.597 1 67.549 346 ASN A O 1
ATOM 1770 N N . ASN A 1 127 ? 66.637 32.216 -40.868 1 71.973 347 ASN A N 1
ATOM 1771 C CA . ASN A 1 127 ? 67.601 32.718 -41.851 1 72.925 347 ASN A CA 1
ATOM 1772 C C . ASN A 1 127 ? 66.899 33.682 -42.817 1 68.686 347 ASN A C 1
ATOM 1773 O O . ASN A 1 127 ? 65.741 33.385 -43.189 1 66.851 347 ASN A O 1
ATOM 1777 N N . GLY A 1 131 ? 64.609 27.971 -46.272 1 67.025 351 GLY A N 1
ATOM 1778 C CA . GLY A 1 131 ? 64.719 26.578 -46.763 1 66.067 351 GLY A CA 1
ATOM 1779 C C . GLY A 1 131 ? 64.385 25.577 -45.65 1 61.886 351 GLY A C 1
ATOM 1780 O O . GLY A 1 131 ? 63.472 25.837 -44.855 1 54.652 351 GLY A O 1
ATOM 1784 N N . ASP A 1 132 ? 65.136 24.456 -45.591 1 58.874 352 ASP A N 1
ATOM 1785 C CA . ASP A 1 132 ? 64.852 23.396 -44.632 1 57.203 352 ASP A CA 1
ATOM 1786 C C . ASP A 1 132 ? 65.125 23.909 -43.218 1 54.666 352 ASP A C 1
ATOM 1787 O O . ASP A 1 132 ? 66.118 24.595 -42.96 1 56.331 352 ASP A O 1
ATOM 1796 N N . ASN A 1 133 ? 64.245 23.522 -42.302 1 47.014 353 ASN A N 1
ATOM 1797 C CA . ASN A 1 133 ? 64.299 24.008 -40.943 1 42.32 353 ASN A CA 1
ATOM 1798 C C . ASN A 1 133 ? 64.183 22.814 -39.983 1 38.398 353 ASN A C 1
ATOM 1799 O O . ASN A 1 133 ? 63.929 21.678 -40.408 1 34.826 353 ASN A O 1
ATOM 1810 N N . ILE A 1 134 ? 64.295 23.127 -38.702 1 34.354 354 ILE A N 1
ATOM 1811 C CA . ILE A 1 134 ? 64.171 22.117 -37.662 1 33.213 354 ILE A CA 1
ATOM 1812 C C . ILE A 1 134 ? 62.813 21.41 -37.733 1 32.863 354 ILE A C 1
ATOM 1813 O O . ILE A 1 134 ? 62.742 20.23 -37.462 1 29.622 354 ILE A O 1
ATOM 1829 N N . PHE A 1 135 ? 61.733 22.125 -38.072 1 30.878 355 PHE A N 1
ATOM 1830 C CA . PHE A 1 135 ? 60.404 21.561 -38.079 1 29.72 355 PHE A CA 1
ATOM 1831 C C . PHE A 1 135 ? 60.241 20.503 -39.186 1 28.766 355 PHE A C 1
ATOM 1832 O O . PHE A 1 135 ? 59.35 19.656 -39.067 1 31.155 355 PHE A O 1
ATOM 1849 N N . ASP A 1 136 ? 61.072 20.538 -40.23 1 27.561 356 ASP A N 1
ATOM 1850 C CA . ASP A 1 136 ? 61.058 19.493 -41.243 1 31.081 356 ASP A CA 1
ATOM 1851 C C . ASP A 1 136 ? 61.61 18.155 -40.708 1 28.096 356 ASP A C 1
ATOM 1852 O O . ASP A 1 136 ? 61.272 17.094 -41.257 1 30.493 356 ASP A O 1
ATOM 1861 N N . TYR A 1 137 ? 62.471 18.224 -39.691 1 29.882 357 TYR A N 1
ATOM 1862 C CA . TYR A 1 137 ? 63.086 17.064 -39.077 1 29.103 357 TYR A CA 1
ATOM 1863 C C . TYR A 1 137 ? 62.228 16.55 -37.91 1 28.741 357 TYR A C 1
ATOM 1864 O O . TYR A 1 137 ? 61.983 15.352 -37.833 1 29.997 357 TYR A O 1
ATOM 1881 N N . ILE A 1 138 ? 61.876 17.415 -36.95 1 27.911 358 ILE A N 1
ATOM 1882 C CA . ILE A 1 138 ? 61.114 16.988 -35.776 1 28.729 358 ILE A CA 1
ATOM 1883 C C . ILE A 1 138 ? 59.611 16.862 -36.083 1 31.112 358 ILE A C 1
ATOM 1884 O O . ILE A 1 138 ? 59.185 17.239 -37.148 1 33.955 358 ILE A O 1
ATOM 1900 N N . SER A 1 139 ? 58.826 16.401 -35.091 1 33.885 359 SER A N 1
ATOM 1901 C CA . SER A 1 139 ? 57.382 16.288 -35.121 1 39.742 359 SER A CA 1
ATOM 1902 C C . SER A 1 139 ? 56.788 17.253 -34.098 1 35.536 359 SER A C 1
ATOM 1903 O O . SER A 1 139 ? 56.463 16.835 -33.003 1 35.067 359 SER A O 1
ATOM 1910 N N . PHE A 1 140 ? 56.809 18.541 -34.43 1 34.239 360 PHE A N 1
ATOM 1911 C CA . PHE A 1 140 ? 56.436 19.601 -33.495 1 29.813 360 PHE A CA 1
ATOM 1912 C C . PHE A 1 140 ? 54.926 19.722 -33.47 1 30.347 360 PHE A C 1
ATOM 1913 O O . PHE A 1 140 ? 54.286 19.934 -34.513 1 31.881 360 PHE A O 1
ATOM 1930 N N . GLU A 1 141 ? 54.332 19.687 -32.266 1 30.612 361 GLU A N 1
ATOM 1931 C CA . GLU A 1 141 ? 52.907 19.914 -32.155 1 30.631 361 GLU A CA 1
ATOM 1932 C C . GLU A 1 141 ? 52.56 21.088 -31.225 1 32.93 361 GLU A C 1
ATOM 1933 O O . GLU A 1 141 ? 51.403 21.491 -31.211 1 36.946 361 GLU A O 1
ATOM 1945 N N . GLY A 1 142 ? 53.524 21.644 -30.505 1 30.413 362 GLY A N 1
ATOM 1946 C CA . GLY A 1 142 ? 53.271 22.818 -29.693 1 30.547 362 GLY A CA 1
ATOM 1947 C C . GLY A 1 142 ? 54.223 22.918 -28.515 1 32.31 362 GLY A C 1
ATOM 1948 O O . GLY A 1 142 ? 55.214 22.191 -28.409 1 28.779 362 GLY A O 1
ATOM 1952 N N . ILE A 1 143 ? 53.948 23.929 -27.693 1 28.304 363 ILE A N 1
ATOM 1953 C CA . ILE A 1 143 ? 54.72 24.261 -26.499 1 28.344 363 ILE A CA 1
ATOM 1954 C C . ILE A 1 143 ? 53.75 24.569 -25.372 1 30.932 363 ILE A C 1
ATOM 1955 O O . ILE A 1 143 ? 52.754 25.299 -25.551 1 31.9 363 ILE A O 1
ATOM 1971 N N . VAL A 1 144 ? 54.006 23.976 -24.214 1 27.922 364 VAL A N 1
ATOM 1972 C CA . VAL A 1 144 ? 53.372 24.397 -22.98 1 30.664 364 VAL A CA 1
ATOM 1973 C C . VAL A 1 144 ? 54.416 25.183 -22.209 1 31.809 364 VAL A C 1
ATOM 1974 O O . VAL A 1 144 ? 55.336 24.608 -21.634 1 31.015 364 VAL A O 1
ATOM 1987 N N . GLY A 1 145 ? 54.311 26.504 -22.291 1 31.95 365 GLY A N 1
ATOM 1988 C CA . GLY A 1 145 ? 55.233 27.369 -21.575 1 32.896 365 GLY A CA 1
ATOM 1989 C C . GLY A 1 145 ? 54.907 27.357 -20.079 1 33.096 365 GLY A C 1
ATOM 1990 O O . GLY A 1 145 ? 53.739 27.433 -19.686 1 30.961 365 GLY A O 1
ATOM 1994 N N . LEU A 1 146 ? 55.963 27.269 -19.26 1 27.988 366 LEU A N 1
ATOM 1995 C CA . LEU A 1 146 ? 55.864 27.236 -17.805 1 29.881 366 LEU A CA 1
ATOM 1996 C C . LEU A 1 146 ? 56.601 28.425 -17.178 1 26.898 366 LEU A C 1
ATOM 1997 O O . LEU A 1 146 ? 56.801 28.422 -15.971 1 30.746 366 LEU A O 1
ATOM 2013 N N . GLY A 1 147 ? 56.957 29.442 -17.984 1 29.57 367 GLY A N 1
ATOM 2014 C CA . GLY A 1 147 ? 57.599 30.698 -17.5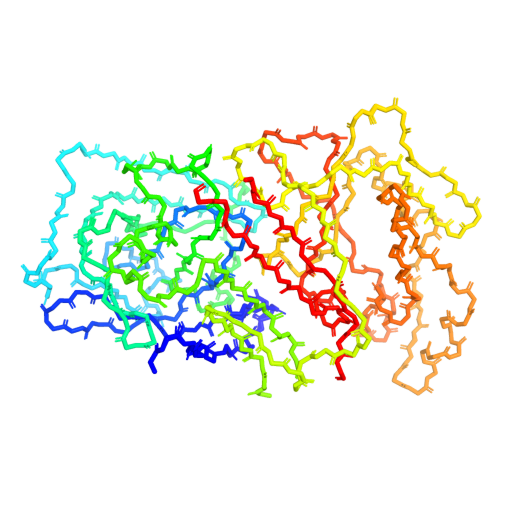84 1 27.944 367 GLY A CA 1
ATOM 2015 C C . GLY A 1 147 ? 56.602 31.678 -16.971 1 30.093 367 GLY A C 1
ATOM 2016 O O . GLY A 1 147 ? 55.444 31.331 -16.733 1 31.874 367 GLY A O 1
ATOM 2020 N N . PHE A 1 148 ? 57.048 32.938 -16.829 1 31.339 368 PHE A N 1
ATOM 2021 C CA . PHE A 1 148 ? 56.348 33.951 -16.067 1 31.177 368 PHE A CA 1
ATOM 2022 C C . PHE A 1 148 ? 55.692 34.984 -16.975 1 35.789 368 PHE A C 1
ATOM 2023 O O . PHE A 1 148 ? 55.929 35.003 -18.179 1 34.036 368 PHE A O 1
ATOM 2040 N N . PRO A 1 149 ? 54.764 35.847 -16.433 1 35.362 369 PRO A N 1
ATOM 2041 C CA . PRO A 1 149 ? 53.986 36.762 -17.268 1 36.426 369 PRO A CA 1
ATOM 2042 C C . PRO A 1 149 ? 54.77 37.754 -18.114 1 37.53 369 PRO A C 1
ATOM 2043 O O . PRO A 1 149 ? 54.245 38.261 -19.107 1 39.503 369 PRO A O 1
ATOM 2054 N N . GLY A 1 150 ? 56.022 38.041 -17.746 1 38.429 370 GLY A N 1
ATOM 2055 C CA . GLY A 1 150 ? 56.924 38.859 -18.539 1 38.481 370 GLY A CA 1
ATOM 2056 C C . GLY A 1 150 ? 57.158 38.42 -19.997 1 41.312 370 GLY A C 1
ATOM 2057 O O . GLY A 1 150 ? 57.629 39.247 -20.789 1 42.962 370 GLY A O 1
ATOM 2061 N N A MET A 1 151 ? 56.872 37.155 -20.355 0.5 37.166 371 MET A N 1
ATOM 2062 N N B MET A 1 151 ? 56.862 37.155 -20.35 0.5 37.342 371 MET A N 1
ATOM 2063 C CA A MET A 1 151 ? 56.922 36.734 -21.754 0.5 37.464 371 MET A CA 1
ATOM 2064 C CA B MET A 1 151 ? 56.942 36.726 -21.742 0.5 37.864 371 MET A CA 1
ATOM 2065 C C A MET A 1 151 ? 55.591 36.134 -22.181 0.5 38.237 371 MET A C 1
ATOM 2066 C C B MET A 1 151 ? 55.594 36.233 -22.247 0.5 38.381 371 MET A C 1
ATOM 2067 O O A MET A 1 151 ? 55.553 35.36 -23.127 0.5 35.486 371 MET A O 1
ATOM 2068 O O B MET A 1 151 ? 55.565 35.633 -23.317 0.5 34.44 371 MET A O 1
ATOM 2095 N N . LEU A 1 152 ? 54.498 36.553 -21.525 1 38.521 372 LEU A N 1
ATOM 2096 C CA . LEU A 1 152 ? 53.155 36.232 -21.96 1 40.833 372 LEU A CA 1
ATOM 2097 C C . LEU A 1 152 ? 52.734 37.26 -23.012 1 42.547 372 LEU A C 1
ATOM 2098 O O . LEU A 1 152 ? 52.624 38.419 -22.665 1 39.124 372 LEU A O 1
ATOM 2115 N N . SER A 1 153 ? 52.527 36.825 -24.27 1 41.46 373 SER A N 1
ATOM 2116 C CA . SER A 1 153 ? 52.412 37.709 -25.425 1 44.057 373 SER A CA 1
ATOM 2117 C C . SER A 1 153 ? 50.961 38.086 -25.614 1 52.363 373 SER A C 1
ATOM 2118 O O . SER A 1 153 ? 50.674 39.124 -26.214 1 59.28 373 SER A O 1
ATOM 2125 N N . ALA A 1 154 ? 50.074 37.183 -25.193 1 53.815 374 ALA A N 1
ATOM 2126 C CA . ALA A 1 154 ? 48.648 37.406 -25.303 1 53.592 374 ALA A CA 1
ATOM 2127 C C . ALA A 1 154 ? 47.957 36.749 -24.113 1 56.344 374 ALA A C 1
ATOM 2128 O O . ALA A 1 154 ? 48.426 35.716 -23.634 1 57.342 374 ALA A O 1
ATOM 2135 N N . GLY A 1 155 ? 46.873 37.382 -23.635 1 58.223 375 GLY A N 1
ATOM 2136 C CA . GLY A 1 155 ? 46.088 36.86 -22.533 1 56.167 375 GLY A CA 1
ATOM 2137 C C . GLY A 1 155 ? 46.585 37.373 -21.18 1 53.616 375 GLY A C 1
ATOM 2138 O O . GLY A 1 155 ? 47.549 38.14 -21.082 1 55.466 375 GLY A O 1
ATOM 2142 N N . ASN A 1 156 ? 45.834 36.994 -20.141 1 55.228 376 ASN A N 1
ATOM 2143 C CA . ASN A 1 156 ? 45.932 37.631 -18.827 1 57.929 376 ASN A CA 1
ATOM 2144 C C . ASN A 1 156 ? 46.826 36.792 -17.927 1 58.488 376 ASN A C 1
ATOM 2145 O O . ASN A 1 156 ? 47.487 37.363 -17.083 1 61.339 376 ASN A O 1
ATOM 2149 N N . ILE A 1 157 ? 46.837 35.461 -18.115 1 54.841 377 ILE A N 1
ATOM 2150 C CA . ILE A 1 157 ? 47.351 34.538 -17.11 1 52.308 377 ILE A CA 1
ATOM 2151 C C . ILE A 1 157 ? 48.129 33.41 -17.791 1 44.182 377 ILE A C 1
ATOM 2152 O O . ILE A 1 157 ? 47.541 32.672 -18.589 1 44.635 377 ILE A O 1
ATOM 2168 N N . PRO A 1 158 ? 49.398 33.171 -17.382 1 43.816 378 PRO A N 1
ATOM 2169 C CA . PRO A 1 158 ? 50.117 31.97 -17.826 1 43.469 378 PRO A CA 1
ATOM 2170 C C . PRO A 1 158 ? 49.377 30.676 -17.516 1 42.405 378 PRO A C 1
ATOM 2171 O O . PRO A 1 158 ? 48.719 30.58 -16.493 1 43.649 378 PRO A O 1
ATOM 2182 N N . PHE A 1 159 ? 49.513 29.69 -18.413 1 40.421 379 PHE A N 1
ATOM 2183 C CA . PHE A 1 159 ? 48.969 28.354 -18.278 1 39.24 379 PHE A CA 1
ATOM 2184 C C . PHE A 1 159 ? 49.101 27.791 -16.863 1 39.336 379 PHE A C 1
ATOM 2185 O O . PHE A 1 159 ? 48.114 27.293 -16.313 1 48.224 379 PHE A O 1
ATOM 2202 N N . PHE A 1 160 ? 50.326 27.74 -16.358 1 43.169 380 PHE A N 1
ATOM 2203 C CA . PHE A 1 160 ? 50.551 27.084 -15.079 1 48.979 380 PHE A CA 1
ATOM 2204 C C . PHE A 1 160 ? 49.779 27.809 -13.948 1 46.405 380 PHE A C 1
ATOM 2205 O O . PHE A 1 160 ? 49.125 27.152 -13.157 1 43.466 380 PHE A O 1
ATOM 2222 N N . ASP A 1 161 ? 49.792 29.146 -13.937 1 46.244 381 ASP A N 1
ATOM 2223 C CA . ASP A 1 161 ? 49.04 29.915 -12.94 1 51.841 381 ASP A CA 1
ATOM 2224 C C . ASP A 1 161 ? 47.547 29.68 -13.077 1 51.45 381 ASP A C 1
ATOM 2225 O O . ASP A 1 161 ? 46.853 29.607 -12.078 1 51.492 381 ASP A O 1
ATOM 2234 N N . ASN A 1 162 ? 47.053 29.508 -14.312 1 50.083 382 ASN A N 1
ATOM 2235 C CA . ASN A 1 162 ? 45.658 29.214 -14.571 1 51.598 382 ASN A CA 1
ATOM 2236 C C . ASN A 1 162 ? 45.276 27.816 -14.069 1 50.085 382 ASN A C 1
ATOM 2237 O O . ASN A 1 162 ? 44.189 27.618 -13.539 1 50.092 382 ASN A O 1
ATOM 2248 N N . LEU A 1 163 ? 46.165 26.836 -14.23 1 49.141 383 LEU A N 1
ATOM 2249 C CA . LEU A 1 163 ? 45.873 25.478 -13.785 1 48.363 383 LEU A CA 1
ATOM 2250 C C . LEU A 1 163 ? 45.759 25.469 -12.259 1 50.029 383 LEU A C 1
ATOM 2251 O O . LEU A 1 163 ? 44.874 24.802 -11.734 1 54.809 383 LEU A O 1
ATOM 2267 N N . LEU A 1 164 ? 46.663 26.199 -11.59 1 49.429 384 LEU A N 1
ATOM 2268 C CA . LEU A 1 164 ? 46.695 26.271 -10.134 1 53.505 384 LEU A CA 1
ATOM 2269 C C . LEU A 1 164 ? 45.446 26.985 -9.629 1 57.897 384 LEU A C 1
ATOM 2270 O O . LEU A 1 164 ? 44.803 26.458 -8.727 1 63.493 384 LEU A O 1
ATOM 2286 N N . LYS A 1 165 ? 45.099 28.12 -10.269 1 59.251 385 LYS A N 1
ATOM 2287 C CA . LYS A 1 165 ? 43.883 28.887 -9.982 1 61.929 385 LYS A CA 1
ATOM 2288 C C . LYS A 1 165 ? 42.638 28.004 -10.023 1 60.258 385 LYS A C 1
ATOM 2289 O O . LYS A 1 165 ? 41.818 28.049 -9.112 1 63.136 385 LYS A O 1
ATOM 2293 N N . GLN A 1 166 ? 42.502 27.177 -11.066 1 55.131 386 GLN A N 1
ATOM 2294 C CA . GLN A 1 166 ? 41.36 26.305 -11.255 1 57.09 386 GLN A CA 1
ATOM 2295 C C . GLN A 1 166 ? 41.46 24.932 -10.59 1 56.234 386 GLN A C 1
ATOM 2296 O O . GLN A 1 166 ? 40.507 24.161 -10.697 1 61.342 386 GLN A O 1
ATOM 2310 N N . ASN A 1 167 ? 42.582 24.622 -9.947 1 55.87 387 ASN A N 1
ATOM 2311 C CA . ASN A 1 167 ? 42.842 23.374 -9.242 1 59.145 387 ASN A CA 1
ATOM 2312 C C . ASN A 1 167 ? 43.468 23.751 -7.895 1 60.278 387 ASN A C 1
ATOM 2313 O O . ASN A 1 167 ? 44.678 23.661 -7.721 1 54.15 387 ASN A O 1
ATOM 2324 N N . PRO A 1 168 ? 42.662 24.179 -6.886 1 58.766 388 PRO A N 1
ATOM 2325 C CA . PRO A 1 168 ? 43.193 24.851 -5.694 1 53.315 388 PRO A CA 1
ATOM 2326 C C . PRO A 1 168 ? 43.857 23.954 -4.618 1 51.454 388 PRO A C 1
ATOM 2327 O O . PRO A 1 168 ? 44.575 24.473 -3.695 1 76.253 388 PRO A O 1
ATOM 2338 N N . ASN A 1 169 ? 43.615 22.625 -4.749 1 43.351 389 ASN A N 1
ATOM 2339 C CA . ASN A 1 169 ? 44.299 21.628 -3.932 1 47.186 389 ASN A CA 1
ATOM 2340 C C . ASN A 1 169 ? 45.633 21.136 -4.532 1 49.213 389 ASN A C 1
ATOM 2341 O O . ASN A 1 169 ? 46.348 20.344 -3.914 1 45.982 389 ASN A O 1
ATOM 2352 N N . VAL A 1 170 ? 45.989 21.572 -5.75 1 48.752 390 VAL A N 1
ATOM 2353 C CA . VAL A 1 170 ? 47.312 21.239 -6.244 1 50.628 390 VAL A CA 1
ATOM 2354 C C . VAL A 1 170 ? 48.257 22.193 -5.485 1 44.603 390 VAL A C 1
ATOM 2355 O O . VAL A 1 170 ? 48.012 23.435 -5.441 1 48.371 390 VAL A O 1
ATOM 2368 N N . ASP A 1 171 ? 49.309 21.623 -4.882 1 56.864 391 ASP A N 1
ATOM 2369 C CA . ASP A 1 171 ? 50.447 22.431 -4.427 1 54.898 391 ASP A CA 1
ATOM 2370 C C . ASP A 1 171 ? 51.103 23.141 -5.623 1 52.545 391 ASP A C 1
ATOM 2371 O O . ASP A 1 171 ? 51.259 22.519 -6.663 1 51.501 391 ASP A O 1
ATOM 2380 N N . PRO A 1 172 ? 51.512 24.439 -5.505 1 55.407 392 PRO A N 1
ATOM 2381 C CA . PRO A 1 172 ? 52.121 25.211 -6.593 1 50.23 392 PRO A CA 1
ATOM 2382 C C . PRO A 1 172 ? 53.601 24.922 -6.865 1 45.222 392 PRO A C 1
ATOM 2383 O O . PRO A 1 172 ? 54.485 25.746 -6.622 1 42.988 392 PRO A O 1
ATOM 2394 N N . GLN A 1 173 ? 53.844 23.775 -7.498 1 42.753 393 GLN A N 1
ATOM 2395 C CA . GLN A 1 173 ? 55.19 23.359 -7.862 1 41.095 393 GLN A CA 1
ATOM 2396 C C . GLN A 1 173 ? 55.101 22.316 -8.971 1 38.759 393 GLN A C 1
ATOM 2397 O O . GLN A 1 173 ? 54.093 21.641 -9.144 1 40.632 393 GLN A O 1
ATOM 2411 N N . PHE A 1 174 ? 56.191 22.189 -9.711 1 38.664 394 PHE A N 1
ATOM 2412 C CA . PHE A 1 174 ? 56.339 21.101 -10.652 1 38.824 394 PHE A CA 1
ATOM 2413 C C . PHE A 1 174 ? 57.812 20.762 -10.709 1 36.132 394 PHE A C 1
ATOM 2414 O O . PHE A 1 174 ? 58.657 21.593 -10.357 1 37.404 394 PHE A O 1
ATOM 2431 N N . SER A 1 175 ? 58.105 19.503 -11.071 1 36.614 395 SER A N 1
ATOM 2432 C CA . SER A 1 175 ? 59.493 19.071 -11.222 1 36.236 395 SER A CA 1
ATOM 2433 C C . SER A 1 175 ? 59.641 18.205 -12.467 1 34.738 395 SER A C 1
ATOM 2434 O O . SER A 1 175 ? 58.716 17.497 -12.849 1 37.63 395 SER A O 1
ATOM 2441 N N . PHE A 1 176 ? 60.795 18.323 -13.12 1 34.608 396 PHE A N 1
ATOM 2442 C CA . PHE A 1 176 ? 61.154 17.454 -14.224 1 33.688 396 PHE A CA 1
ATOM 2443 C C . PHE A 1 176 ? 62.154 16.421 -13.741 1 36.964 396 PHE A C 1
ATOM 2444 O O . PHE A 1 176 ? 63.201 16.796 -13.174 1 38.292 396 PHE A O 1
ATOM 2461 N N . TYR A 1 177 ? 61.816 15.156 -13.973 1 38.434 397 TYR A N 1
ATOM 2462 C CA . TYR A 1 177 ? 62.783 14.079 -13.911 1 43.372 397 TYR A CA 1
ATOM 2463 C C . TYR A 1 177 ? 63.157 13.668 -15.336 1 46.184 397 TYR A C 1
ATOM 2464 O O . TYR A 1 177 ? 62.277 13.166 -16.049 1 44.563 397 TYR A O 1
ATOM 2481 N N . ILE A 1 178 ? 64.426 13.91 -15.743 1 39.402 398 ILE A N 1
ATOM 2482 C CA . ILE A 1 178 ? 64.886 13.603 -17.096 1 43.314 398 ILE A CA 1
ATOM 2483 C C . ILE A 1 178 ? 65.688 12.305 -17.049 1 50.014 398 ILE A C 1
ATOM 2484 O O . ILE A 1 178 ? 66.678 12.275 -16.346 1 49.428 398 ILE A O 1
ATOM 2500 N N . SER A 1 179 ? 65.21 11.261 -17.761 1 56.355 399 SER A N 1
ATOM 2501 C CA . SER A 1 179 ? 65.896 10.02 -18.13 1 67.054 399 SER A CA 1
ATOM 2502 C C . SER A 1 179 ? 65.786 8.991 -16.998 1 73.077 399 SER A C 1
ATOM 2503 O O . SER A 1 179 ? 65.502 7.808 -17.342 1 63.803 399 SER A O 1
ATOM 2510 N N . GLY A 1 183 ? 62.625 5.285 -21.06 1 81.67 403 GLY A N 1
ATOM 2511 C CA . GLY A 1 183 ? 61.215 5.745 -21.133 1 78.817 403 GLY A CA 1
ATOM 2512 C C . GLY A 1 183 ? 60.623 6.184 -19.784 1 71.268 403 GLY A C 1
ATOM 2513 O O . GLY A 1 183 ? 59.411 6.1 -19.595 1 65.233 403 GLY A O 1
ATOM 2517 N N . LYS A 1 184 ? 61.456 6.745 -18.892 1 61.949 404 LYS A N 1
ATOM 2518 C CA . LYS A 1 184 ? 61.063 7.09 -17.534 1 63.796 404 LYS A CA 1
ATOM 2519 C C . LYS A 1 184 ? 61.174 8.595 -17.23 1 54.546 404 LYS A C 1
ATOM 2520 O O . LYS A 1 184 ? 61.117 8.957 -16.061 1 55.912 404 LYS A O 1
ATOM 2539 N N . SER A 1 185 ? 61.238 9.495 -18.235 1 45.5 405 SER A N 1
ATOM 2540 C CA . SER A 1 185 ? 61.17 10.919 -17.959 1 39.028 405 SER A CA 1
ATOM 2541 C C . SER A 1 185 ? 59.722 11.295 -17.652 1 37.497 405 SER A C 1
ATOM 2542 O O . SER A 1 185 ? 58.823 10.766 -18.277 1 36.514 405 SER A O 1
ATOM 2549 N N . THR A 1 186 ? 59.513 12.214 -16.706 1 36.99 406 THR A N 1
ATOM 2550 C CA . THR A 1 186 ? 58.165 12.572 -16.289 1 38.159 406 THR A CA 1
ATOM 2551 C C . THR A 1 186 ? 58.188 13.985 -15.694 1 38.93 406 THR A C 1
ATOM 2552 O O . THR A 1 186 ? 59.187 14.425 -15.149 1 39.286 406 THR A O 1
ATOM 2562 N N . LEU A 1 187 ? 57.135 14.748 -15.978 1 37.448 407 LEU A N 1
ATOM 2563 C CA . LEU A 1 187 ? 56.796 15.98 -15.283 1 35.919 407 LEU A CA 1
ATOM 2564 C C . LEU A 1 187 ? 55.887 15.577 -14.123 1 37.064 407 LEU A C 1
ATOM 2565 O O . LEU A 1 187 ? 54.877 14.936 -14.338 1 42.533 407 LEU A O 1
ATOM 2581 N N . ILE A 1 188 ? 56.272 15.964 -12.905 1 37.328 408 ILE A N 1
ATOM 2582 C CA . ILE A 1 188 ? 55.459 15.739 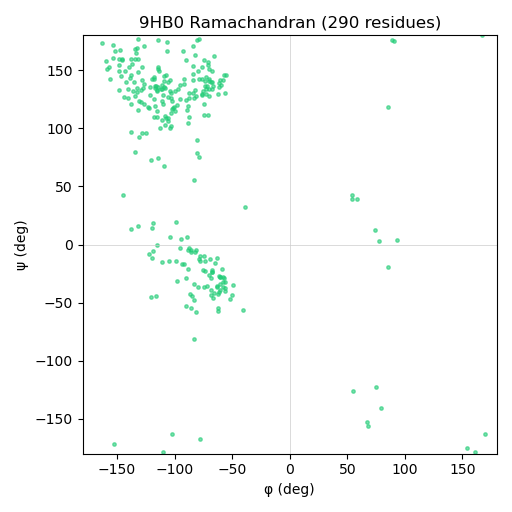-11.719 1 41.016 408 ILE A CA 1
ATOM 2583 C C . ILE A 1 188 ? 54.952 17.102 -11.261 1 39.795 408 ILE A C 1
ATOM 2584 O O . ILE A 1 188 ? 55.701 18.066 -11.201 1 40.546 408 ILE A O 1
ATOM 2600 N N . ILE A 1 189 ? 53.648 17.206 -11.049 1 43.674 409 ILE A N 1
ATOM 2601 C CA . ILE A 1 189 ? 53.058 18.469 -10.671 1 42.223 409 ILE A CA 1
ATOM 2602 C C . ILE A 1 189 ? 52.458 18.295 -9.28 1 42.832 409 ILE A C 1
ATOM 2603 O O . ILE A 1 189 ? 51.759 17.308 -9.017 1 45.111 409 ILE A O 1
ATOM 2619 N N . GLY A 1 190 ? 52.689 19.294 -8.427 1 46.077 410 GLY A N 1
ATOM 2620 C CA . GLY A 1 190 ? 52.068 19.347 -7.105 1 48.563 410 GLY A CA 1
ATOM 2621 C C . GLY A 1 190 ? 52.915 18.733 -5.99 1 51.983 410 GLY A C 1
ATOM 2622 O O . GLY A 1 190 ? 52.471 18.64 -4.849 1 50.416 410 GLY A O 1
ATOM 2626 N N . GLY A 1 191 ? 54.121 18.288 -6.287 1 51.128 411 GLY A N 1
ATOM 2627 C CA . GLY A 1 191 ? 54.869 17.486 -5.341 1 58.514 411 GLY A CA 1
ATOM 2628 C C . GLY A 1 191 ? 56.07 16.844 -6.024 1 54.881 411 GLY A C 1
ATOM 2629 O O . GLY A 1 191 ? 56.251 16.978 -7.233 1 53.27 411 GLY A O 1
ATOM 2633 N N . ILE A 1 192 ? 56.821 16.084 -5.224 1 56.366 412 ILE A N 1
ATOM 2634 C CA . ILE A 1 192 ? 58.044 15.44 -5.653 1 56.399 412 ILE A CA 1
ATOM 2635 C C . ILE A 1 192 ? 58.033 13.996 -5.165 1 59.202 412 ILE A C 1
ATOM 2636 O O . ILE A 1 192 ? 57.193 13.612 -4.356 1 62.837 412 ILE A O 1
ATOM 2652 N N . SER A 1 193 ? 58.978 13.209 -5.681 1 59.869 413 SER A N 1
ATOM 2653 C CA . SER A 1 193 ? 59.162 11.82 -5.304 1 62.981 413 SER A CA 1
ATOM 2654 C C . SER A 1 193 ? 60.65 11.542 -5.097 1 63.337 413 SER A C 1
ATOM 2655 O O . SER A 1 193 ? 61.488 11.992 -5.888 1 54.649 413 SER A O 1
ATOM 2662 N N . LYS A 1 194 ? 60.935 10.744 -4.054 1 66.47 414 LYS A N 1
ATOM 2663 C CA . LYS A 1 194 ? 62.287 10.335 -3.685 1 69.214 414 LYS A CA 1
ATOM 2664 C C . LYS A 1 194 ? 62.836 9.298 -4.667 1 66.764 414 LYS A C 1
ATOM 2665 O O . LYS A 1 194 ? 64.039 9.041 -4.662 1 72.065 414 LYS A O 1
ATOM 2684 N N . SER A 1 195 ? 61.952 8.707 -5.494 1 69.39 415 SER A N 1
ATOM 2685 C CA . SER A 1 195 ? 62.326 7.992 -6.708 1 71.918 415 SER A CA 1
ATOM 2686 C C . SER A 1 195 ? 63.287 8.8 -7.587 1 67.477 415 SER A C 1
ATOM 2687 O O . SER A 1 195 ? 64.165 8.191 -8.191 1 74.954 415 SER A O 1
ATOM 2694 N N . PHE A 1 196 ? 63.146 10.141 -7.63 1 62.914 416 PHE A N 1
ATOM 2695 C CA . PHE A 1 196 ? 63.79 10.98 -8.643 1 57.296 416 PHE A CA 1
ATOM 2696 C C . PHE A 1 196 ? 65.091 11.659 -8.193 1 58.559 416 PHE A C 1
ATOM 2697 O O . PHE A 1 196 ? 65.828 12.137 -9.059 1 57.822 416 PHE A O 1
ATOM 2714 N N . TYR A 1 197 ? 65.397 11.702 -6.882 1 57.811 417 TYR A N 1
ATOM 2715 C CA . TYR A 1 197 ? 66.56 12.427 -6.404 1 53.504 417 TYR A CA 1
ATOM 2716 C C . TYR A 1 197 ? 67.195 11.766 -5.17 1 57.924 417 TYR A C 1
ATOM 2717 O O . TYR A 1 197 ? 66.599 10.882 -4.542 1 59.918 417 TYR A O 1
ATOM 2734 N N . GLU A 1 198 ? 68.409 12.246 -4.862 1 58.291 418 GLU A N 1
ATOM 2735 C CA . GLU A 1 198 ? 69.275 11.782 -3.781 1 60.372 418 GLU A CA 1
ATOM 2736 C C . GLU A 1 198 ? 69.778 13.004 -3.007 1 64.835 418 GLU A C 1
ATOM 2737 O O . GLU A 1 198 ? 69.918 14.08 -3.608 1 68.455 418 GLU A O 1
ATOM 2741 N N . GLY A 1 199 ? 70.02 12.852 -1.681 1 58.641 419 GLY A N 1
ATOM 2742 C CA . GLY A 1 199 ? 70.478 13.956 -0.841 1 60.939 419 GLY A CA 1
ATOM 2743 C C . GLY A 1 199 ? 69.433 15.064 -0.65 1 63.588 419 GLY A C 1
ATOM 2744 O O . GLY A 1 199 ? 68.233 14.807 -0.753 1 61.811 419 GLY A O 1
ATOM 2748 N N . ASP A 1 200 ? 69.899 16.304 -0.402 1 63.549 420 ASP A N 1
ATOM 2749 C CA . ASP A 1 200 ? 69.017 17.441 -0.13 1 71.385 420 ASP A CA 1
ATOM 2750 C C . ASP A 1 200 ? 68.668 18.245 -1.385 1 63.744 420 ASP A C 1
ATOM 2751 O O . ASP A 1 200 ? 69.311 18.081 -2.417 1 59.834 420 ASP A O 1
ATOM 2760 N N . ILE A 1 201 ? 67.649 19.122 -1.242 1 58.757 421 ILE A N 1
ATOM 2761 C CA . ILE A 1 201 ? 67.218 20.076 -2.259 1 54.646 421 ILE A CA 1
ATOM 2762 C C . ILE A 1 201 ? 67.568 21.493 -1.789 1 56.84 421 ILE A C 1
ATOM 2763 O O . ILE A 1 201 ? 67.091 21.891 -0.726 1 50.043 421 ILE A O 1
ATOM 2779 N N . TYR A 1 202 ? 68.349 22.267 -2.591 1 49.633 422 TYR A N 1
ATOM 2780 C CA . TYR A 1 202 ? 68.747 23.618 -2.18 1 52.165 422 TYR A CA 1
ATOM 2781 C C . TYR A 1 202 ? 67.956 24.6 -3.035 1 44.089 422 TYR A C 1
ATOM 2782 O O . TYR A 1 202 ? 67.84 24.343 -4.241 1 46.148 422 TYR A O 1
ATOM 2799 N N . MET A 1 203 ? 67.608 25.741 -2.43 1 44.662 423 MET A N 1
ATOM 2800 C CA . MET A 1 203 ? 66.592 26.651 -2.945 1 46.565 423 MET A CA 1
ATOM 2801 C C . MET A 1 203 ? 67.243 27.991 -3.281 1 47.858 423 MET A C 1
ATOM 2802 O O . MET A 1 203 ? 67.985 28.547 -2.469 1 47.483 423 MET A O 1
ATOM 2816 N N . LEU A 1 204 ? 66.891 28.525 -4.453 1 37.01 424 LEU A N 1
ATOM 2817 C CA . LEU A 1 204 ? 67.376 29.797 -4.91 1 35.984 424 LEU A CA 1
ATOM 2818 C C . LEU A 1 204 ? 66.174 30.63 -5.267 1 39.787 424 LEU A C 1
ATOM 2819 O O . LEU A 1 204 ? 65.295 30.123 -5.977 1 39.756 424 LEU A O 1
ATOM 2835 N N . PRO A 1 205 ? 66.169 31.921 -4.899 1 40.496 425 PRO A N 1
ATOM 2836 C CA . PRO A 1 205 ? 65.077 32.797 -5.269 1 44.799 425 PRO A CA 1
ATOM 2837 C C . PRO A 1 205 ? 65.072 33.193 -6.737 1 38.1 425 PRO A C 1
ATOM 2838 O O . PRO A 1 205 ? 66.127 33.455 -7.338 1 34.833 425 PRO A O 1
ATOM 2849 N N . VAL A 1 206 ? 63.865 33.248 -7.296 1 36.134 426 VAL A N 1
ATOM 2850 C CA . VAL A 1 206 ? 63.692 33.608 -8.679 1 33.532 426 VAL A CA 1
ATOM 2851 C C . VAL A 1 206 ? 63.675 35.123 -8.803 1 39.452 426 VAL A C 1
ATOM 2852 O O . VAL A 1 206 ? 62.985 35.801 -8.033 1 41.499 426 VAL A O 1
ATOM 2865 N N . LEU A 1 207 ? 64.28 35.61 -9.865 1 33.195 427 LEU A N 1
ATOM 2866 C CA . LEU A 1 207 ? 64.447 37.014 -10.184 1 35.774 427 LEU A CA 1
ATOM 2867 C C . LEU A 1 207 ? 63.667 37.403 -11.433 1 35.61 427 LEU A C 1
ATOM 2868 O O . LEU A 1 207 ? 63.44 36.635 -12.368 1 33.096 427 LEU A O 1
ATOM 2884 N N . LYS A 1 208 ? 63.23 38.671 -11.444 1 32.54 428 LYS A N 1
ATOM 2885 C CA . LYS A 1 208 ? 62.593 39.326 -12.586 1 33.221 428 LYS A CA 1
ATOM 2886 C C . LYS A 1 208 ? 61.237 38.663 -12.814 1 33.259 428 LYS A C 1
ATOM 2887 O O . LYS A 1 208 ? 60.729 38.069 -11.866 1 37.179 428 LYS A O 1
ATOM 2906 N N . GLU A 1 209 ? 60.716 38.752 -14.041 1 33.842 429 GLU A N 1
ATOM 2907 C CA . GLU A 1 209 ? 59.353 38.408 -14.343 1 40.501 429 GLU A CA 1
ATOM 2908 C C . GLU A 1 209 ? 59.154 37.508 -15.538 1 36.508 429 GLU A C 1
ATOM 2909 O O . GLU A 1 209 ? 58.014 37.417 -15.98 1 36.94 429 GLU A O 1
ATOM 2921 N N . SER A 1 210 ? 60.204 36.826 -16.043 1 32.332 430 SER A N 1
ATOM 2922 C CA . SER A 1 210 ? 60.108 36.103 -17.31 1 31.269 430 SER A CA 1
ATOM 2923 C C . SER A 1 210 ? 60.399 34.608 -17.155 1 29.095 430 SER A C 1
ATOM 2924 O O . SER A 1 210 ? 59.667 33.76 -17.714 1 29.549 430 SER A O 1
ATOM 2931 N N . TYR A 1 211 ? 61.446 34.268 -16.425 1 28.759 431 TYR A N 1
ATOM 2932 C CA . TYR A 1 211 ? 62.032 32.947 -16.501 1 28.662 431 TYR A CA 1
ATOM 2933 C C . TYR A 1 211 ? 62.247 32.408 -15.092 1 27.683 431 TYR A C 1
ATOM 2934 O O . TYR A 1 211 ? 62.209 33.152 -14.098 1 27.023 431 TYR A O 1
ATOM 2951 N N . TRP A 1 212 ? 62.58 31.107 -15.009 1 26.633 432 TRP A N 1
ATOM 2952 C CA . TRP A 1 212 ? 63.088 30.532 -13.766 1 27.221 432 TRP A CA 1
ATOM 2953 C C . TRP A 1 212 ? 64.568 30.873 -13.659 1 28.644 432 TRP A C 1
ATOM 2954 O O . TRP A 1 212 ? 65.441 30.108 -14.103 1 27.66 432 TRP A O 1
ATOM 2975 N N . GLU A 1 213 ? 64.8 32.124 -13.243 1 26.727 433 GLU A N 1
ATOM 2976 C CA . GLU A 1 213 ? 66.068 32.838 -13.305 1 25.773 433 GLU A CA 1
ATOM 2977 C C . GLU A 1 213 ? 66.57 33.128 -11.901 1 26.908 433 GLU A C 1
ATOM 2978 O O . GLU A 1 213 ? 65.803 33.605 -11.044 1 28.202 433 GLU A O 1
ATOM 2990 N N . VAL A 1 214 ? 67.854 32.845 -11.677 1 25.186 434 VAL A N 1
ATOM 2991 C CA . VAL A 1 214 ? 68.487 33.008 -10.372 1 27.23 434 VAL A CA 1
ATOM 2992 C C . VAL A 1 214 ? 69.795 33.751 -10.563 1 27.571 434 VAL A C 1
ATOM 2993 O O . VAL A 1 214 ? 70.393 33.787 -11.652 1 25.398 434 VAL A O 1
ATOM 3006 N N . LYS A 1 215 ? 70.272 34.342 -9.448 1 27.602 435 LYS A N 1
ATOM 3007 C CA . LYS A 1 215 ? 71.525 35.055 -9.483 1 26.588 435 LYS A CA 1
ATOM 3008 C C . LYS A 1 215 ? 72.693 34.084 -9.595 1 26.379 435 LYS A C 1
ATOM 3009 O O . LYS A 1 215 ? 72.735 33.097 -8.874 1 27.752 435 LYS A O 1
ATOM 3022 N N . LEU A 1 216 ? 73.663 34.41 -10.461 1 24.092 436 LEU A N 1
ATOM 3023 C CA . LEU A 1 216 ? 74.921 33.661 -10.541 1 25.909 436 LEU A CA 1
ATOM 3024 C C . LEU A 1 216 ? 76.01 34.561 -9.991 1 27.837 436 LEU A C 1
ATOM 3025 O O . LEU A 1 216 ? 76.221 35.633 -10.543 1 28.835 436 LEU A O 1
ATOM 3041 N N . ASP A 1 217 ? 76.691 34.118 -8.941 1 26.557 437 ASP A N 1
ATOM 3042 C CA . ASP A 1 217 ? 77.761 34.921 -8.347 1 26.777 437 ASP A CA 1
ATOM 3043 C C . ASP A 1 217 ? 79.084 34.765 -9.068 1 28.432 437 ASP A C 1
ATOM 3044 O O . ASP A 1 217 ? 79.788 35.751 -9.279 1 28.101 437 ASP A O 1
ATOM 3053 N N . GLU A 1 218 ? 79.487 33.529 -9.341 1 26.609 438 GLU A N 1
ATOM 3054 C CA . GLU A 1 218 ? 80.763 33.238 -9.993 1 26.313 438 GLU A CA 1
ATOM 3055 C C . GLU A 1 218 ? 80.611 31.977 -10.846 1 26.536 438 GLU A C 1
ATOM 3056 O O . GLU A 1 218 ? 79.69 31.174 -10.671 1 25.564 438 GLU A O 1
ATOM 3068 N N . LEU A 1 219 ? 81.519 31.827 -11.811 1 25.554 439 LEU A N 1
ATOM 3069 C CA . LEU A 1 219 ? 81.601 30.615 -12.651 1 25.27 439 LEU A CA 1
ATOM 3070 C C . LEU A 1 219 ? 83.069 30.346 -12.923 1 25.8 439 LEU A C 1
ATOM 3071 O O . LEU A 1 219 ? 83.794 31.253 -13.333 1 25.379 439 LEU A O 1
ATOM 3087 N N . TYR A 1 220 ? 83.49 29.122 -12.635 1 24.599 440 TYR A N 1
ATOM 3088 C CA . TYR A 1 220 ? 84.851 28.642 -12.841 1 25.659 440 TYR A CA 1
ATOM 3089 C C . TYR A 1 220 ? 84.816 27.51 -13.885 1 29.187 440 TYR A C 1
ATOM 3090 O O . TYR A 1 220 ? 83.953 26.616 -13.824 1 26.873 440 TYR A O 1
ATOM 3107 N N . ILE A 1 221 ? 85.774 27.548 -14.813 1 24.929 441 ILE A N 1
ATOM 3108 C CA . ILE A 1 221 ? 86.109 26.379 -15.62 1 26.12 441 ILE A CA 1
ATOM 3109 C C . ILE A 1 221 ? 87.458 25.875 -15.135 1 27.544 441 ILE A C 1
ATOM 3110 O O . ILE A 1 221 ? 88.484 26.518 -15.379 1 27.187 441 ILE A O 1
ATOM 3126 N N . GLY A 1 222 ? 87.425 24.785 -14.347 1 28.756 442 GLY A N 1
ATOM 3127 C CA . GLY A 1 222 ? 88.572 24.353 -13.581 1 30.925 442 GLY A CA 1
ATOM 3128 C C . GLY A 1 222 ? 89.086 25.474 -12.682 1 30.44 442 GLY A C 1
ATOM 3129 O O . GLY A 1 222 ? 88.304 26.106 -11.986 1 30.771 442 GLY A O 1
ATOM 3133 N N . LYS A 1 223 ? 90.38 25.801 -12.775 1 29.266 443 LYS A N 1
ATOM 3134 C CA . LYS A 1 223 ? 90.953 26.863 -11.946 1 30.986 443 LYS A CA 1
ATOM 3135 C C . LYS A 1 223 ? 90.62 28.269 -12.47 1 29.399 443 LYS A C 1
ATOM 3136 O O . LYS A 1 223 ? 90.954 29.238 -11.767 1 32.328 443 LYS A O 1
ATOM 3155 N N . GLU A 1 224 ? 90.06 28.423 -13.672 1 28.019 444 GLU A N 1
ATOM 3156 C CA . G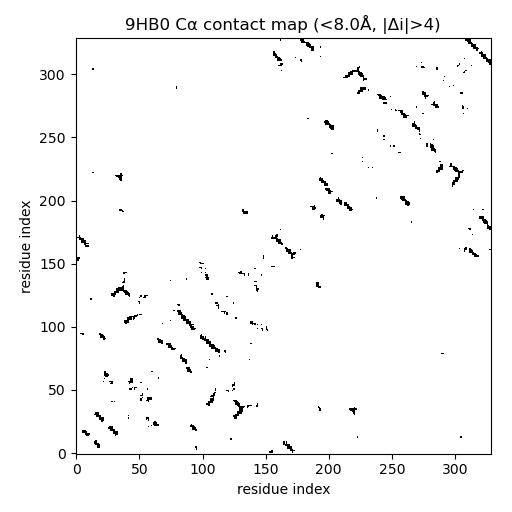LU A 1 224 ? 89.822 29.747 -14.258 1 28.554 444 GLU A CA 1
ATOM 3157 C C . GLU A 1 224 ? 88.471 30.345 -13.867 1 28.336 444 GLU A C 1
ATOM 3158 O O . GLU A 1 224 ? 87.407 29.827 -14.204 1 28.071 444 GLU A O 1
ATOM 3170 N N . ARG A 1 225 ? 88.491 31.501 -13.194 1 27.589 445 ARG A N 1
ATOM 3171 C CA . ARG A 1 225 ? 87.265 32.24 -13.008 1 26.742 445 ARG A CA 1
ATOM 3172 C C . ARG A 1 225 ? 86.947 32.926 -14.332 1 27.535 445 ARG A C 1
ATOM 3173 O O . ARG A 1 225 ? 87.786 33.667 -14.821 1 28.739 445 ARG A O 1
ATOM 3194 N N . ILE A 1 226 ? 85.737 32.767 -14.836 1 26.041 446 ILE A N 1
ATOM 3195 C CA . ILE A 1 226 ? 85.295 33.446 -16.047 1 29.052 446 ILE A CA 1
ATOM 3196 C C . ILE A 1 226 ? 84.11 34.371 -15.827 1 30.045 446 ILE A C 1
ATOM 3197 O O . ILE A 1 226 ? 83.671 35.043 -16.758 1 30.191 446 ILE A O 1
ATOM 3213 N N . CYS A 1 227 ? 83.538 34.369 -14.615 1 29.727 447 CYS A N 1
ATOM 3214 C CA . CYS A 1 227 ? 82.412 35.197 -14.242 1 29.302 447 CYS A CA 1
ATOM 3215 C C . CYS A 1 227 ? 82.461 35.281 -12.702 1 26.558 447 CYS A C 1
ATOM 3216 O O . CYS A 1 227 ? 82.958 34.365 -12.062 1 25.089 447 CYS A O 1
ATOM 3223 N N . CYS A 1 228 ? 81.98 36.372 -12.09 1 28.351 448 CYS A N 1
ATOM 3224 C CA . CYS A 1 228 ? 81.186 37.426 -12.682 1 27.231 448 CYS A CA 1
ATOM 3225 C C . CYS A 1 228 ? 81.586 38.797 -12.117 1 30.787 448 CYS A C 1
ATOM 3226 O O . CYS A 1 228 ? 81.88 38.93 -10.93 1 32.997 448 CYS A O 1
ATOM 3233 N N . ASP A 1 229 ? 81.623 39.788 -13.001 1 35.274 449 ASP A N 1
ATOM 3234 C CA . ASP A 1 229 ? 81.873 41.185 -12.595 1 40.285 449 ASP A CA 1
ATOM 3235 C C . ASP A 1 229 ? 80.684 42.122 -12.732 1 46.675 449 ASP A C 1
ATOM 3236 O O . ASP A 1 229 ? 80.716 43.174 -12.111 1 56.225 449 ASP A O 1
ATOM 3245 N N A GLU A 1 230 ? 79.739 41.781 -13.6 0.5 43.648 450 GLU A N 1
ATOM 3246 N N B GLU A 1 230 ? 79.728 41.815 -13.612 0.5 44.322 450 GLU A N 1
ATOM 3247 C CA A GLU A 1 230 ? 78.418 42.376 -13.638 0.5 46.88 450 GLU A CA 1
ATOM 3248 C CA B GLU A 1 230 ? 78.429 42.474 -13.704 0.5 47.83 450 GLU A CA 1
ATOM 3249 C C A GLU A 1 230 ? 77.434 41.395 -13.012 0.5 42.712 450 GLU A C 1
ATOM 3250 C C B GLU A 1 230 ? 77.378 41.431 -13.33 0.5 41.748 450 GLU A C 1
ATOM 3251 O O A GLU A 1 230 ? 77.742 40.222 -12.744 0.5 39.06 450 GLU A O 1
ATOM 3252 O O B GLU A 1 230 ? 77.647 40.233 -13.484 0.5 38.331 450 GLU A O 1
ATOM 3275 N N . GLU A 1 231 ? 76.225 41.9 -12.825 1 40.829 451 GLU A N 1
ATOM 3276 C CA . GLU A 1 231 ? 75.09 41.063 -12.452 1 38.881 451 GLU A CA 1
ATOM 3277 C C . GLU A 1 231 ? 74.851 40.017 -13.545 1 34.154 451 GLU A C 1
ATOM 3278 O O . GLU A 1 231 ? 74.706 40.347 -14.717 1 36.62 451 GLU A O 1
ATOM 3291 N N . SER A 1 232 ? 74.835 38.745 -13.146 1 32.286 452 SER A N 1
ATOM 3292 C CA . SER A 1 232 ? 74.729 37.615 -14.044 1 30.235 452 SER A CA 1
ATOM 3293 C C . SER A 1 232 ? 73.713 36.641 -13.481 1 27.475 452 SER A C 1
ATOM 3294 O O . SER A 1 232 ? 73.38 36.644 -12.266 1 28.134 452 SER A O 1
ATOM 3301 N N . TYR A 1 233 ? 73.22 35.812 -14.385 1 26.094 453 TYR A N 1
ATOM 3302 C CA . TYR A 1 233 ? 72.057 35.002 -14.087 1 25.957 453 TYR A CA 1
ATOM 3303 C C . TYR A 1 233 ? 72.149 33.617 -14.712 1 25.716 453 TYR A C 1
ATOM 3304 O O . TYR A 1 233 ? 72.699 33.487 -15.797 1 28.254 453 TYR A O 1
ATOM 3321 N N . VAL A 1 234 ? 71.54 32.644 -14.031 1 24.459 454 VAL A N 1
ATOM 3322 C CA . VAL A 1 234 ? 71.31 31.34 -14.616 1 25.156 454 VAL A CA 1
ATOM 3323 C C . VAL A 1 234 ? 69.814 31.256 -14.852 1 26.625 454 VAL A C 1
ATOM 3324 O O . VAL A 1 234 ? 68.977 31.661 -14.001 1 24.131 454 VAL A O 1
ATOM 3337 N N . ILE A 1 235 ? 69.466 30.662 -15.983 1 23.536 455 ILE A N 1
ATOM 3338 C CA . ILE A 1 235 ? 68.084 30.318 -16.318 1 23.825 455 ILE A CA 1
ATOM 3339 C C . ILE A 1 235 ? 67.971 28.816 -16.547 1 25.62 455 ILE A C 1
ATOM 3340 O O . ILE A 1 235 ? 68.736 28.276 -17.346 1 25.696 455 ILE A O 1
ATOM 3356 N N . PHE A 1 236 ? 67.01 28.192 -15.872 1 22.812 456 PHE A N 1
ATOM 3357 C CA . PHE A 1 236 ? 66.681 26.79 -15.979 1 23.639 456 PHE A CA 1
ATOM 3358 C C . PHE A 1 236 ? 65.676 26.608 -17.11 1 25.634 456 PHE A C 1
ATOM 3359 O O . PHE A 1 236 ? 64.534 27.068 -16.99 1 26.886 456 PHE A O 1
ATOM 3376 N N . ASP A 1 237 ? 66.133 25.99 -18.227 1 25.724 457 ASP A N 1
ATOM 3377 C CA . ASP A 1 237 ? 65.388 26.013 -19.492 1 25.399 457 ASP A CA 1
ATOM 3378 C C . ASP A 1 237 ? 65.222 24.588 -20.015 1 26.239 457 ASP A C 1
ATOM 3379 O O . ASP A 1 237 ? 66.124 24.074 -20.674 1 27.344 457 ASP A O 1
ATOM 3388 N N . THR A 1 238 ? 64.064 23.967 -19.721 1 25.26 458 THR A N 1
ATOM 3389 C CA . THR A 1 238 ? 63.778 22.627 -20.226 1 27.456 458 THR A CA 1
ATOM 3390 C C . THR A 1 238 ? 63.56 22.628 -21.74 1 29.052 458 THR A C 1
ATOM 3391 O O . THR A 1 238 ? 63.515 21.53 -22.304 1 27.569 458 THR A O 1
ATOM 3401 N N . GLY A 1 239 ? 63.394 23.792 -22.377 1 26.658 459 GLY A N 1
ATOM 3402 C CA . GLY A 1 239 ? 63.18 23.911 -23.814 1 27.898 459 GLY A CA 1
ATOM 3403 C C . GLY A 1 239 ? 64.438 23.854 -24.66 1 29.449 459 GLY A C 1
ATOM 3404 O O . GLY A 1 239 ? 64.377 23.908 -25.903 1 27.458 459 GLY A O 1
ATOM 3408 N N . THR A 1 240 ? 65.61 23.802 -23.996 1 26.098 460 THR A N 1
ATOM 3409 C CA . THR A 1 240 ? 66.896 23.783 -24.669 1 27.23 460 THR A CA 1
ATOM 3410 C C . THR A 1 240 ? 67.726 22.626 -24.115 1 28.995 460 THR A C 1
ATOM 3411 O O . THR A 1 240 ? 67.756 22.389 -22.893 1 27.675 460 THR A O 1
ATOM 3421 N N . SER A 1 241 ? 68.339 21.83 -25 1 26.221 461 SER A N 1
ATOM 3422 C CA . SER A 1 241 ? 69.135 20.695 -24.602 1 28.954 461 SER A CA 1
ATOM 3423 C C . SER A 1 241 ? 70.432 21.157 -23.986 1 25.596 461 SER A C 1
ATOM 3424 O O . SER A 1 241 ? 70.953 20.509 -23.099 1 32.774 461 SER A O 1
ATOM 3431 N N . TYR A 1 242 ? 70.971 22.238 -24.518 1 26.884 462 TYR A N 1
ATOM 3432 C CA . TYR A 1 242 ? 72.32 22.641 -24.201 1 30.677 462 TYR A CA 1
ATOM 3433 C C . TYR A 1 242 ? 72.339 23.574 -22.991 1 27.365 462 TYR A C 1
ATOM 3434 O O . TYR A 1 242 ? 71.409 24.37 -22.815 1 28.807 462 TYR A O 1
ATOM 3451 N N . ASN A 1 243 ? 73.512 23.642 -22.351 1 26.08 463 ASN A N 1
ATOM 3452 C CA . ASN A 1 243 ? 73.821 24.781 -21.505 1 26.678 463 ASN A CA 1
ATOM 3453 C C . ASN A 1 243 ? 74.319 25.908 -22.385 1 28.989 463 ASN A C 1
ATOM 3454 O O . ASN A 1 243 ? 74.743 25.692 -23.542 1 27.819 463 ASN A O 1
ATOM 3465 N N . THR A 1 244 ? 74.339 27.161 -21.886 1 23.993 464 THR A N 1
ATOM 3466 C CA . THR A 1 244 ? 74.821 28.291 -22.64 1 25.685 464 THR A CA 1
ATOM 3467 C C . THR A 1 244 ? 75.708 29.205 -21.817 1 28.086 464 THR A C 1
ATOM 3468 O O . THR A 1 244 ? 75.706 29.159 -20.612 1 29.543 464 THR A O 1
ATOM 3478 N N A MET A 1 245 ? 76.442 30.039 -22.544 0.5 29.948 465 MET A N 1
ATOM 3479 N N B MET A 1 245 ? 76.376 30.087 -22.542 0.5 30.412 465 MET A N 1
ATOM 3480 C CA A MET A 1 245 ? 77.217 31.151 -22.046 0.5 31.89 465 MET A CA 1
ATOM 3481 C CA B MET A 1 245 ? 77.207 31.14 -22.025 0.5 33.157 465 MET A CA 1
ATOM 3482 C C A MET A 1 245 ? 76.829 32.335 -22.903 0.5 33.644 465 MET A C 1
ATOM 3483 C C B MET A 1 245 ? 76.898 32.331 -22.914 0.5 33.915 465 MET A C 1
ATOM 3484 O O A MET A 1 245 ? 76.377 32.118 -24.025 0.5 33.77 465 MET A O 1
ATOM 3485 O O B MET A 1 245 ? 76.508 32.122 -24.061 0.5 33.65 465 MET A O 1
ATOM 3512 N N . PRO A 1 246 ? 77.023 33.593 -22.44 1 32.468 466 PRO A N 1
ATOM 3513 C CA . PRO A 1 246 ? 76.922 34.757 -23.321 1 34.853 466 PRO A CA 1
ATOM 3514 C C . PRO A 1 246 ? 77.895 34.712 -24.515 1 37.186 466 PRO A C 1
ATOM 3515 O O . PRO A 1 246 ? 78.954 34.096 -24.404 1 31.781 466 PRO A O 1
ATOM 3526 N N . SER A 1 247 ? 77.511 35.354 -25.624 1 39.604 467 SER A N 1
ATOM 3527 C CA . SER A 1 247 ? 78.259 35.29 -26.87 1 46.446 467 SER A CA 1
ATOM 3528 C C . SER A 1 247 ? 79.721 35.728 -26.696 1 48.168 467 SER A C 1
ATOM 3529 O O . SER A 1 247 ? 80.601 35.034 -27.2 1 47.271 467 SER A O 1
ATOM 3536 N N . SER A 1 248 ? 80.007 36.736 -25.861 1 48.16 468 SER A N 1
ATOM 3537 C CA . SER A 1 248 ? 81.375 37.172 -25.607 1 48.575 468 SER A CA 1
ATOM 3538 C C . SER A 1 248 ? 82.211 36.056 -25.014 1 44.21 468 SER A C 1
ATOM 3539 O O . SER A 1 248 ? 83.421 36.024 -25.145 1 55.929 468 SER A O 1
ATOM 3546 N N . GLN A 1 249 ? 81.586 35.14 -24.303 1 39.288 469 GLN A N 1
ATOM 3547 C CA . GLN A 1 249 ? 82.345 34.05 -23.768 1 46.865 469 GLN A CA 1
ATOM 3548 C C . GLN A 1 249 ? 82.251 32.792 -24.611 1 47.37 469 GLN A C 1
ATOM 3549 O O . GLN A 1 249 ? 82.708 31.794 -24.098 1 45.301 469 GLN A O 1
ATOM 3563 N N . MET A 1 250 ? 81.854 32.907 -25.9 1 49.422 470 MET A N 1
ATOM 3564 C CA . MET A 1 250 ? 81.786 31.766 -26.799 1 50.628 470 MET A CA 1
ATOM 3565 C C . MET A 1 250 ? 83.183 31.188 -26.953 1 45.565 470 MET A C 1
ATOM 3566 O O . MET A 1 250 ? 83.39 30.022 -26.598 1 43.495 470 MET A O 1
ATOM 3580 N N . LYS A 1 251 ? 84.118 32.046 -27.397 1 43.264 471 LYS A N 1
ATOM 3581 C CA . LYS A 1 251 ? 85.503 31.671 -27.597 1 48.047 471 LYS A CA 1
ATOM 3582 C C . LYS A 1 251 ? 86.139 31.267 -26.273 1 45.356 471 LYS A C 1
ATOM 3583 O O . LYS A 1 251 ? 86.944 30.341 -26.267 1 47.229 471 LYS A O 1
ATOM 3587 N N . THR A 1 252 ? 85.799 31.921 -25.15 1 41.407 472 THR A N 1
ATOM 3588 C CA . THR A 1 252 ? 86.324 31.524 -23.841 1 41.333 472 THR A CA 1
ATOM 3589 C C . THR A 1 252 ? 86.114 30.041 -23.651 1 36.719 472 THR A C 1
ATOM 3590 O O . THR A 1 252 ? 87.055 29.298 -23.366 1 37.792 472 THR A O 1
ATOM 3600 N N A PHE A 1 253 ? 84.871 29.633 -23.782 0.5 37.217 473 PHE A N 1
ATOM 3601 N N B PHE A 1 253 ? 84.845 29.607 -23.689 0.5 36.256 473 PHE A N 1
ATOM 3602 C CA A PHE A 1 253 ? 84.526 28.267 -23.48 0.5 40.564 473 PHE A CA 1
ATOM 3603 C CA B PHE A 1 253 ? 84.502 28.215 -23.407 0.5 39.162 473 PHE A CA 1
ATOM 3604 C C A PHE A 1 253 ? 85.18 27.291 -24.467 0.5 40.552 473 PHE A C 1
ATOM 3605 C C B PHE A 1 253 ? 85.231 27.326 -24.438 0.5 38.783 473 PHE A C 1
ATOM 3606 O O A PHE A 1 253 ? 85.732 26.267 -24.081 0.5 43.139 473 PHE A O 1
ATOM 3607 O O B PHE A 1 253 ? 85.952 26.423 -24.034 0.5 37.816 473 PHE A O 1
ATOM 3640 N N . LEU A 1 254 ? 85.16 27.642 -25.747 1 41.224 474 LEU A N 1
ATOM 3641 C CA . LEU A 1 254 ? 85.744 26.804 -26.805 1 40.937 474 LEU A CA 1
ATOM 3642 C C . LEU A 1 254 ? 87.252 26.645 -26.667 1 36.685 474 LEU A C 1
ATOM 3643 O O . LEU A 1 254 ? 87.787 25.616 -27.091 1 35.482 474 LEU A O 1
ATOM 3660 N N . ASN A 1 255 ? 87.941 27.677 -26.152 1 33.608 475 ASN A N 1
ATOM 3661 C CA . ASN A 1 255 ? 89.392 27.626 -25.924 1 33.329 475 ASN A CA 1
ATOM 3662 C C . ASN A 1 255 ? 89.755 26.764 -24.714 1 33.887 475 ASN A C 1
ATOM 3663 O O . ASN A 1 255 ? 90.788 26.098 -24.705 1 35.074 475 ASN A O 1
ATOM 3674 N N . LEU A 1 256 ? 88.928 26.8 -23.657 1 30.198 476 LEU A N 1
ATOM 3675 C CA . LEU A 1 256 ? 89.191 26.051 -22.443 1 30.091 476 LEU A CA 1
ATOM 3676 C C . LEU A 1 256 ? 88.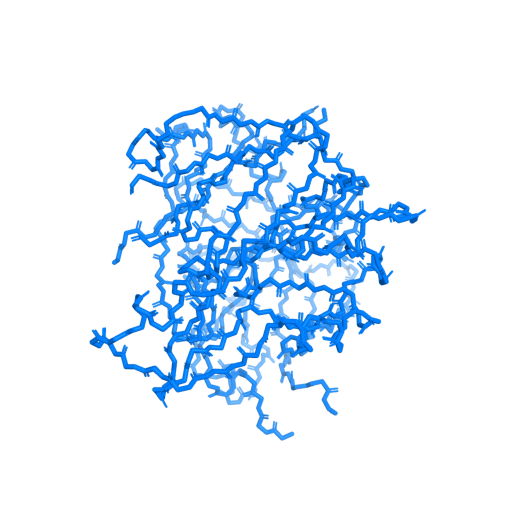635 24.625 -22.459 1 31.07 476 LEU A C 1
ATOM 3677 O O . LEU A 1 256 ? 89.084 23.832 -21.64 1 35.529 476 LEU A O 1
ATOM 3693 N N . ILE A 1 257 ? 87.647 24.353 -23.304 1 30.413 477 ILE A N 1
ATOM 3694 C CA . ILE A 1 257 ? 87.031 23.03 -23.381 1 30.012 477 ILE A CA 1
ATOM 3695 C C . ILE A 1 257 ? 86.961 22.594 -24.851 1 30.068 477 ILE A C 1
ATOM 3696 O O . ILE A 1 257 ? 85.989 22.854 -25.538 1 33.712 477 ILE A O 1
ATOM 3712 N N . HIS A 1 258 ? 87.983 21.88 -25.261 1 30.894 478 HIS A N 1
ATOM 3713 C CA . HIS A 1 258 ? 88.093 21.407 -26.628 1 33.45 478 HIS A CA 1
ATOM 3714 C C . HIS A 1 258 ? 87.226 20.168 -26.806 1 32.139 478 HIS A C 1
ATOM 3715 O O . HIS A 1 258 ? 87.076 19.415 -25.879 1 33.603 478 HIS A O 1
ATOM 3728 N N . SER A 1 259 ? 86.704 19.965 -28.011 1 32.757 479 SER A N 1
ATOM 3729 C CA . SER A 1 259 ? 86.228 18.648 -28.417 1 32.512 479 SER A CA 1
ATOM 3730 C C . SER A 1 259 ? 87.417 17.724 -28.616 1 34.119 479 SER A C 1
ATOM 3731 O O . SER A 1 259 ? 88.5 18.168 -29.013 1 31.785 479 SER A O 1
ATOM 3738 N N . THR A 1 260 ? 87.214 16.394 -28.533 1 31.047 480 THR A N 1
ATOM 3739 C CA . THR A 1 260 ? 88.292 15.466 -28.688 1 32.637 480 THR A CA 1
ATOM 3740 C C . THR A 1 260 ? 87.725 14.117 -29.107 1 33.173 480 THR A C 1
ATOM 3741 O O . THR A 1 260 ? 86.578 13.846 -28.85 1 32.749 480 THR A O 1
ATOM 3751 N N . ALA A 1 261 ? 88.542 13.348 -29.821 1 35.912 481 ALA A N 1
ATOM 3752 C CA . ALA A 1 261 ? 88.141 11.99 -30.198 1 36.168 481 ALA A CA 1
ATOM 3753 C C . ALA A 1 261 ? 87.871 11.153 -28.951 1 35.579 481 ALA A C 1
ATOM 3754 O O . ALA A 1 261 ? 88.682 11.188 -28.023 1 38.727 481 ALA A O 1
ATOM 3761 N N . CYS A 1 262 ? 86.783 10.37 -28.981 1 40.309 482 CYS A N 1
ATOM 3762 C CA A CYS A 1 262 ? 86.419 9.447 -27.919 0.5 39.917 482 CYS A CA 1
ATOM 3763 C CA B CYS A 1 262 ? 86.578 9.361 -27.948 0.5 40.339 482 CYS A CA 1
ATOM 3764 C C . CYS A 1 262 ? 85.625 8.282 -28.472 1 38.117 482 CYS A C 1
ATOM 3765 O O . CYS A 1 262 ? 84.842 8.508 -29.383 1 37.536 482 CYS A O 1
ATOM 3778 N N . THR A 1 263 ? 85.703 7.116 -27.832 1 40.142 483 THR A N 1
ATOM 3779 C CA . THR A 1 263 ? 84.696 6.081 -28.085 1 45.833 483 THR A CA 1
ATOM 3780 C C . THR A 1 263 ? 83.84 5.795 -26.847 1 48.183 483 THR A C 1
ATOM 3781 O O . THR A 1 263 ? 84.2 6.188 -25.741 1 45.759 483 THR A O 1
ATOM 3791 N N . GLU A 1 264 ? 82.841 4.912 -27.025 1 51.609 484 GLU A N 1
ATOM 3792 C CA . GLU A 1 264 ? 82.096 4.337 -25.914 1 55.311 484 GLU A CA 1
ATOM 3793 C C . GLU A 1 264 ? 83.048 3.646 -24.946 1 55.031 484 GLU A C 1
ATOM 3794 O O . GLU A 1 264 ? 82.841 3.763 -23.749 1 61.123 484 GLU A O 1
ATOM 3806 N N . GLN A 1 265 ? 84.149 3.067 -25.443 1 50.055 485 GLN A N 1
ATOM 3807 C CA . GLN A 1 265 ? 85.071 2.288 -24.644 1 55.258 485 GLN A CA 1
ATOM 3808 C C . GLN A 1 265 ? 86.028 3.139 -23.828 1 54.412 485 GLN A C 1
ATOM 3809 O O . GLN A 1 265 ? 86.472 2.657 -22.791 1 57.066 485 GLN A O 1
ATOM 3823 N N . ASN A 1 266 ? 86.499 4.294 -24.349 1 49.462 486 ASN A N 1
ATOM 3824 C CA . ASN A 1 266 ? 87.559 5.025 -23.663 1 47.014 486 ASN A CA 1
ATOM 3825 C C . ASN A 1 266 ? 87.123 6.403 -23.139 1 40.669 486 ASN A C 1
ATOM 3826 O O . ASN A 1 266 ? 87.98 7.08 -22.58 1 43.133 486 ASN A O 1
ATOM 3837 N N . TYR A 1 267 ? 85.886 6.817 -23.335 1 40.882 487 TYR A N 1
ATOM 3838 C CA . TYR A 1 267 ? 85.567 8.222 -23.044 1 45.772 487 TYR A CA 1
ATOM 3839 C C . TYR A 1 267 ? 85.803 8.617 -21.573 1 42.762 487 TYR A C 1
ATOM 3840 O O . TYR A 1 267 ? 86.204 9.744 -21.3 1 39.58 487 TYR A O 1
ATOM 3857 N N . LYS A 1 268 ? 85.579 7.7 -20.624 1 44.558 488 LYS A N 1
ATOM 3858 C CA . LYS A 1 268 ? 85.817 7.958 -19.21 1 46.366 488 LYS A CA 1
ATOM 3859 C C . LYS A 1 268 ? 87.281 8.266 -18.951 1 46.756 488 LYS A C 1
ATOM 3860 O O . LYS A 1 268 ? 87.595 9.187 -18.207 1 45.965 488 LYS A O 1
ATOM 3879 N N . ASP A 1 269 ? 88.202 7.538 -19.598 1 43.775 489 ASP A N 1
ATOM 3880 C CA . ASP A 1 269 ? 89.614 7.833 -19.521 1 46.695 489 ASP A CA 1
ATOM 3881 C C . ASP A 1 269 ? 89.974 9.14 -20.227 1 44.025 489 ASP A C 1
ATOM 3882 O O . ASP A 1 269 ? 90.762 9.92 -19.7 1 44.759 489 ASP A O 1
ATOM 3891 N N . ILE A 1 270 ? 89.414 9.364 -21.411 1 40.574 490 ILE A N 1
ATOM 3892 C CA . ILE A 1 270 ? 89.717 10.58 -22.151 1 42.739 490 ILE A CA 1
ATOM 3893 C C . ILE A 1 270 ? 89.287 11.799 -21.322 1 39.826 490 ILE A C 1
ATOM 3894 O O . ILE A 1 270 ? 89.987 12.802 -21.29 1 44.636 490 ILE A O 1
ATOM 3910 N N . LEU A 1 271 ? 88.151 11.708 -20.629 1 39.095 491 LEU A N 1
ATOM 3911 C CA . LEU A 1 271 ? 87.612 12.874 -19.925 1 37.781 491 LEU A CA 1
ATOM 3912 C C . LEU A 1 271 ? 88.175 13.072 -18.515 1 42.432 491 LEU A C 1
ATOM 3913 O O . LEU A 1 271 ? 87.913 14.117 -17.939 1 39.036 491 LEU A O 1
ATOM 3929 N N . LYS A 1 272 ? 89.015 12.155 -18 1 40.959 492 LYS A N 1
ATOM 3930 C CA . LYS A 1 272 ? 89.624 12.276 -16.69 1 39.393 492 LYS A CA 1
ATOM 3931 C C . LYS A 1 272 ? 90.417 13.585 -16.591 1 40.264 492 LYS A C 1
ATOM 3932 O O . LYS A 1 272 ? 90.569 14.1 -15.507 1 42.598 492 LYS A O 1
ATOM 3936 N N . SER A 1 273 ? 90.943 14.098 -17.714 1 42.651 493 SER A N 1
ATOM 3937 C CA . SER A 1 273 ? 91.752 15.312 -17.755 1 45.248 493 SER A CA 1
ATOM 3938 C C . SER A 1 273 ? 90.927 16.597 -17.862 1 40.567 493 SER A C 1
ATOM 3939 O O . SER A 1 273 ? 91.485 17.67 -17.653 1 42.213 493 SER A O 1
ATOM 3946 N N . TYR A 1 274 ? 89.61 16.498 -18.041 1 33.617 494 TYR A N 1
ATOM 3947 C CA . TYR A 1 274 ? 88.791 17.66 -18.335 1 32.524 494 TYR A CA 1
ATOM 3948 C C . TYR A 1 274 ? 88.417 18.38 -17.032 1 32.346 494 TYR A C 1
ATOM 3949 O O . TYR A 1 274 ? 88.524 17.812 -15.937 1 31.051 494 TYR A O 1
ATOM 3966 N N . PRO A 1 275 ? 88.169 19.685 -17.14 1 29.565 495 PRO A N 1
ATOM 3967 C CA . PRO A 1 275 ? 87.883 20.493 -15.977 1 30.948 495 PRO A CA 1
ATOM 3968 C C . PRO A 1 275 ? 86.473 20.313 -15.411 1 29.799 495 PRO A C 1
ATOM 3969 O O . PRO A 1 275 ? 85.535 20.063 -16.135 1 30.013 495 PRO A O 1
ATOM 3980 N N . ILE A 1 276 ? 86.353 20.564 -14.101 1 29.473 496 ILE A N 1
ATOM 3981 C CA . ILE A 1 276 ? 85.046 20.695 -13.466 1 29.534 496 ILE A CA 1
ATOM 3982 C C . ILE A 1 276 ? 84.556 22.119 -13.699 1 26.874 496 ILE A C 1
ATOM 3983 O O . ILE A 1 276 ? 85.353 23.075 -13.523 1 28.334 496 ILE A O 1
ATOM 3999 N N . ILE A 1 277 ? 83.3 22.255 -14.121 1 26.095 497 ILE A N 1
ATOM 4000 C CA . ILE A 1 277 ? 82.696 23.557 -14.285 1 26.03 497 ILE A CA 1
ATOM 4001 C C . ILE A 1 277 ? 81.925 23.837 -12.979 1 29.511 497 ILE A C 1
ATOM 4002 O O . ILE A 1 277 ? 81.084 23.037 -12.609 1 29.044 497 ILE A O 1
ATOM 4018 N N . LYS A 1 278 ? 82.194 24.961 -12.314 1 26.506 498 LYS A N 1
ATOM 4019 C CA . LYS A 1 278 ? 81.587 25.236 -11.015 1 25.811 498 LYS A CA 1
ATOM 4020 C C . LYS A 1 278 ? 80.725 26.476 -11.148 1 26.478 498 LYS A C 1
ATOM 4021 O O . LYS A 1 278 ? 81.261 27.549 -11.436 1 28.022 498 LYS A O 1
ATOM 4040 N N . TYR A 1 279 ? 79.42 26.35 -10.891 1 24.476 499 TYR A N 1
ATOM 4041 C CA . TYR A 1 279 ? 78.47 27.459 -10.86 1 24.527 499 TYR A CA 1
ATOM 4042 C C . TYR A 1 279 ? 78.311 27.845 -9.38 1 27.06 499 TYR A C 1
ATOM 4043 O O . TYR A 1 279 ? 77.956 27.004 -8.565 1 27.917 499 TYR A O 1
ATOM 4060 N N . VAL A 1 280 ? 78.632 29.09 -9.027 1 25.93 500 VAL A N 1
ATOM 4061 C CA . VAL A 1 280 ? 78.588 29.551 -7.65 1 25.297 500 VAL A CA 1
ATOM 4062 C C . VAL A 1 280 ? 77.414 30.47 -7.468 1 24.084 500 VAL A C 1
ATOM 4063 O O . VAL A 1 280 ? 77.351 31.547 -8.081 1 26.018 500 VAL A O 1
ATOM 4076 N N . PHE A 1 281 ? 76.418 29.959 -6.749 1 26.542 501 PHE A N 1
ATOM 4077 C CA . PHE A 1 281 ? 75.182 30.673 -6.457 1 31.284 501 PHE A CA 1
ATOM 4078 C C . PHE A 1 281 ? 75.253 30.991 -4.959 1 39.926 501 PHE A C 1
ATOM 4079 O O . PHE A 1 281 ? 74.801 30.186 -4.15 1 54.179 501 PHE A O 1
ATOM 4096 N N . GLY A 1 282 ? 76.141 31.839 -4.522 1 37.791 502 GLY A N 1
ATOM 4097 C CA . GLY A 1 282 ? 76.233 32.142 -3.092 1 34.251 502 GLY A CA 1
ATOM 4098 C C . GLY A 1 282 ? 76.891 30.981 -2.321 1 32.357 502 GLY A C 1
ATOM 4099 O O . GLY A 1 282 ? 77.914 30.483 -2.72 1 37.077 502 GLY A O 1
ATOM 4103 N N . GLU A 1 283 ? 76.188 30.435 -1.313 1 34.803 503 GLU A N 1
ATOM 4104 C CA A GLU A 1 283 ? 76.716 29.335 -0.512 0.5 35.233 503 GLU A CA 1
ATOM 4105 C CA B GLU A 1 283 ? 76.66 29.33 -0.494 0.5 37.795 503 GLU A CA 1
ATOM 4106 C C . GLU A 1 283 ? 76.606 28.021 -1.301 1 37.923 503 GLU A C 1
ATOM 4107 O O . GLU A 1 283 ? 77.387 27.12 -1.052 1 41.12 503 GLU A O 1
ATOM 4130 N N . LEU A 1 284 ? 75.651 27.901 -2.255 1 34.351 504 LEU A N 1
ATOM 4131 C CA . LEU A 1 284 ? 75.475 26.722 -3.119 1 35.476 504 LEU A CA 1
ATOM 4132 C C . LEU A 1 284 ? 76.428 26.784 -4.325 1 34.476 504 LEU A C 1
ATOM 4133 O O . LEU A 1 284 ? 76.439 27.762 -5.074 1 34.811 504 LEU A O 1
ATOM 4149 N N . ILE A 1 285 ? 77.2 25.715 -4.508 1 36.82 505 ILE A N 1
ATOM 4150 C CA . ILE A 1 285 ? 78.022 25.501 -5.701 1 35.737 505 ILE A CA 1
ATOM 4151 C C . ILE A 1 285 ? 77.558 24.222 -6.422 1 39.043 505 ILE A C 1
ATOM 4152 O O . ILE A 1 285 ? 77.592 23.152 -5.834 1 42.689 505 ILE A O 1
ATOM 4168 N N . ILE A 1 286 ? 77.229 24.338 -7.701 1 33.503 506 ILE A N 1
ATOM 4169 C CA . ILE A 1 286 ? 76.892 23.189 -8.532 1 33.647 506 ILE A CA 1
ATOM 4170 C C . ILE A 1 286 ? 78.139 22.902 -9.381 1 30.19 506 ILE A C 1
ATOM 4171 O O . ILE A 1 286 ? 78.549 23.782 -10.107 1 30.791 506 ILE A O 1
ATOM 4187 N N . GLU A 1 287 ? 78.65 21.684 -9.3 1 32.729 507 GLU A N 1
ATOM 4188 C CA . GLU A 1 287 ? 79.817 21.264 -10.073 1 30.748 507 GLU A CA 1
ATOM 4189 C C . GLU A 1 287 ? 79.302 20.351 -11.186 1 34.207 507 GLU A C 1
ATOM 4190 O O . GLU A 1 287 ? 78.546 19.422 -10.899 1 33.712 507 GLU A O 1
ATOM 4202 N N . LEU A 1 288 ? 79.659 20.655 -12.42 1 28.793 508 LEU A N 1
ATOM 4203 C CA . LEU A 1 288 ? 79.355 19.799 -13.552 1 26.765 508 LEU A CA 1
ATOM 4204 C C . LEU A 1 288 ? 80.683 19.149 -13.895 1 29.153 508 LEU A C 1
ATOM 4205 O O . LEU A 1 288 ? 81.614 19.853 -14.296 1 27.861 508 LEU A O 1
ATOM 4221 N N . HIS A 1 289 ? 80.791 17.851 -13.604 1 30.749 509 HIS A N 1
ATOM 4222 C CA . HIS A 1 289 ? 81.97 17.076 -13.957 1 30.393 509 HIS A CA 1
ATOM 4223 C C . HIS A 1 289 ? 81.95 16.798 -15.458 1 27.888 509 HIS A C 1
ATOM 4224 O O . HIS A 1 289 ? 80.917 16.898 -16.125 1 27.547 509 HIS A O 1
ATOM 4237 N N . PRO A 1 290 ? 83.128 16.479 -16.072 1 28.636 510 PRO A N 1
ATOM 4238 C CA . PRO A 1 290 ? 83.181 16.268 -17.513 1 31.355 510 PRO A CA 1
ATOM 4239 C C . PRO A 1 290 ? 82.12 15.301 -18.061 1 28.14 510 PRO A C 1
ATOM 4240 O O . PRO A 1 290 ? 81.496 15.626 -19.053 1 28.557 510 PRO A O 1
ATOM 4251 N N . GLU A 1 291 ? 81.896 14.175 -17.385 1 32.213 511 GLU A N 1
ATOM 4252 C CA . GLU A 1 291 ? 80.902 13.21 -17.861 1 35.986 511 GLU A CA 1
ATOM 4253 C C . GLU A 1 291 ? 79.482 13.775 -17.819 1 38.508 511 GLU A C 1
ATOM 4254 O O . GLU A 1 291 ? 78.609 13.26 -18.506 1 37.554 511 GLU A O 1
ATOM 4266 N N . GLU A 1 292 ? 79.252 14.88 -17.089 1 32.448 512 GLU A N 1
ATOM 4267 C CA . GLU A 1 292 ? 77.945 15.53 -17.036 1 29.559 512 GLU A CA 1
ATOM 4268 C C . GLU A 1 292 ? 77.745 16.626 -18.063 1 32.236 512 GLU A C 1
ATOM 4269 O O . GLU A 1 292 ? 76.586 16.998 -18.292 1 37.969 512 GLU A O 1
ATOM 4281 N N . TYR A 1 293 ? 78.815 17.145 -18.688 1 27.518 513 TYR A N 1
ATOM 4282 C CA . TYR A 1 293 ? 78.648 18.185 -19.698 1 27.293 513 TYR A CA 1
ATOM 4283 C C . TYR A 1 293 ? 79.173 17.831 -21.109 1 29.416 513 TYR A C 1
ATOM 4284 O O . TYR A 1 293 ? 78.886 18.601 -22.039 1 28.871 513 TYR A O 1
ATOM 4301 N N . MET A 1 294 ? 79.927 16.738 -21.258 1 31.283 514 MET A N 1
ATOM 4302 C CA . MET A 1 294 ? 80.453 16.309 -22.556 1 34.742 514 MET A CA 1
ATOM 4303 C C . MET A 1 294 ? 79.506 15.241 -23.101 1 38.903 514 MET A C 1
ATOM 4304 O O . MET A 1 294 ? 79.02 14.412 -22.326 1 41.822 514 MET A O 1
ATOM 4318 N N . ILE A 1 295 ? 79.132 15.353 -24.386 1 30.762 515 ILE A N 1
ATOM 4319 C CA . ILE A 1 295 ? 78.295 14.375 -25.048 1 32.866 515 ILE A CA 1
ATOM 4320 C C . ILE A 1 295 ? 79.125 13.693 -26.145 1 41.165 515 ILE A C 1
ATOM 4321 O O . ILE A 1 295 ? 80.099 14.274 -26.627 1 35.679 515 ILE A O 1
ATOM 4337 N N . LEU A 1 296 ? 78.78 12.436 -26.428 1 35.081 516 LEU A N 1
ATOM 4338 C CA . LEU A 1 296 ? 79.548 11.593 -27.356 1 36.407 516 LEU A CA 1
ATOM 4339 C C . LEU A 1 296 ? 78.712 11.436 -28.617 1 42.26 516 LEU A C 1
ATOM 4340 O O . LEU A 1 296 ? 77.579 10.954 -28.533 1 40.84 516 LEU A O 1
ATOM 4356 N N . ASN A 1 297 ? 79.156 12.05 -29.743 1 41.162 517 ASN A N 1
ATOM 4357 C CA . ASN A 1 297 ? 78.496 11.903 -31.035 1 38.999 517 ASN A CA 1
ATOM 4358 C C . ASN A 1 297 ? 79.561 11.652 -32.116 1 36.131 517 ASN A C 1
ATOM 4359 O O . ASN A 1 297 ? 80.579 12.345 -32.179 1 33.792 517 ASN A O 1
ATOM 4363 N N . ASP A 1 298 ? 79.381 10.603 -32.88 1 36.353 518 ASP A N 1
ATOM 4364 C CA . ASP A 1 298 ? 80.362 10.277 -33.934 1 35.807 518 ASP A CA 1
ATOM 4365 C C . ASP A 1 298 ? 81.785 10.163 -33.474 1 36.796 518 ASP A C 1
ATOM 4366 O O . ASP A 1 298 ? 82.708 10.602 -34.184 1 39.148 518 ASP A O 1
ATOM 4375 N N . ASP A 1 299 ? 82.012 9.515 -32.318 1 34.536 519 ASP A N 1
ATOM 4376 C CA . ASP A 1 299 ? 83.312 9.345 -31.728 1 36.548 519 ASP A CA 1
ATOM 4377 C C . ASP A 1 299 ? 84.019 10.696 -31.556 1 32.976 519 ASP A C 1
ATOM 4378 O O . ASP A 1 299 ? 85.248 10.692 -31.498 1 34.044 519 ASP A O 1
ATOM 4387 N N . VAL A 1 300 ? 83.215 11.694 -31.162 1 32.136 520 VAL A N 1
ATOM 4388 C CA . VAL A 1 300 ? 83.732 12.963 -30.665 1 30.65 520 VAL A CA 1
ATOM 4389 C C . VAL A 1 300 ? 83.025 13.331 -29.339 1 29.177 520 VAL A C 1
ATOM 4390 O O . VAL A 1 300 ? 81.796 13.32 -29.336 1 34.58 520 VAL A O 1
ATOM 4403 N N . CYS A 1 301 ? 83.825 13.543 -28.285 1 31.581 521 CYS A N 1
ATOM 4404 C CA A CYS A 1 301 ? 83.392 14.133 -27.017 0.5 30.101 521 CYS A CA 1
ATOM 4405 C CA B CYS A 1 301 ? 83.306 14.153 -27.077 0.5 30.334 521 CYS A CA 1
ATOM 4406 C C . CYS A 1 301 ? 83.345 15.656 -27.268 1 32.743 521 CYS A C 1
ATOM 4407 O O . CYS A 1 301 ? 84.411 16.227 -27.52 1 31.075 521 CYS A O 1
ATOM 4420 N N . MET A 1 302 ? 82.165 16.28 -27.207 1 32.257 522 MET A N 1
ATOM 4421 C CA . MET A 1 302 ? 81.976 17.696 -27.454 1 31.161 522 MET A CA 1
ATOM 4422 C C . MET A 1 302 ? 81.203 18.253 -26.24 1 30.783 522 MET A C 1
ATOM 4423 O O . MET A 1 302 ? 80.324 17.578 -25.716 1 29.35 522 MET A O 1
ATOM 4437 N N . PRO A 1 303 ? 81.522 19.458 -25.773 1 29.512 523 PRO A N 1
ATOM 4438 C CA . PRO A 1 303 ? 80.74 20.029 -24.666 1 28.112 523 PRO A CA 1
ATOM 4439 C C . PRO A 1 303 ? 79.334 20.416 -25.089 1 27.746 523 PRO A C 1
ATOM 4440 O O . PRO A 1 303 ? 79.1 20.946 -26.175 1 27.39 523 PRO A O 1
ATOM 4451 N N . ALA A 1 304 ? 78.338 20.167 -24.202 1 27.427 524 ALA A N 1
ATOM 4452 C CA . ALA A 1 304 ? 76.945 20.511 -24.456 1 28.287 524 ALA A CA 1
ATOM 4453 C C . ALA A 1 304 ? 76.665 21.98 -24.116 1 32.297 524 ALA A C 1
ATOM 4454 O O . ALA A 1 304 ? 75.801 22.309 -23.27 1 31.072 524 ALA A O 1
ATOM 4461 N N . TYR A 1 305 ? 77.446 22.862 -24.725 1 27.057 525 TYR A N 1
ATOM 4462 C CA . TYR A 1 305 ? 77.369 24.304 -24.606 1 27.731 525 TYR A CA 1
ATOM 4463 C C . TYR A 1 305 ? 77.24 24.96 -25.96 1 36.918 525 TYR A C 1
ATOM 4464 O O . TYR A 1 305 ? 77.932 24.544 -26.898 1 34.735 525 TYR A O 1
ATOM 4481 N N A MET A 1 306 ? 76.348 25.953 -26.079 0.5 31.546 526 MET A N 1
ATOM 4482 N N B MET A 1 306 ? 76.416 26.018 -26.058 0.5 31.054 526 MET A N 1
ATOM 4483 C CA A MET A 1 306 ? 76.347 26.817 -27.251 0.5 33.804 526 MET A CA 1
ATOM 4484 C CA B MET A 1 306 ? 76.133 26.73 -27.305 0.5 32.558 526 MET A CA 1
ATOM 4485 C C A MET A 1 306 ? 75.816 28.19 -26.877 0.5 34.456 526 MET A C 1
ATOM 4486 C C B MET A 1 306 ? 75.8 28.168 -26.897 0.5 34.454 526 MET A C 1
ATOM 4487 O O A MET A 1 306 ? 75.235 28.363 -25.814 0.5 31.49 526 MET A O 1
ATOM 4488 O O B MET A 1 306 ? 75.355 28.386 -25.776 0.5 32.278 526 MET A O 1
ATOM 4515 N N . GLN A 1 307 ? 76.006 29.135 -27.791 1 35.36 527 GLN A N 1
ATOM 4516 C CA . GLN A 1 307 ? 75.492 30.498 -27.637 1 33.64 527 GLN A CA 1
ATOM 4517 C C . GLN A 1 307 ? 74.011 30.435 -28.004 1 34.04 527 GLN A C 1
ATOM 4518 O O . GLN A 1 307 ? 73.667 29.908 -29.042 1 37.167 527 GLN A O 1
ATOM 4533 N N . ILE A 1 308 ? 73.125 31.106 -27.265 1 33.326 528 ILE A N 1
ATOM 4534 C CA . ILE A 1 308 ? 71.7 31.181 -27.653 1 31.931 528 ILE A CA 1
ATOM 4535 C C . ILE A 1 308 ? 71.195 32.549 -27.168 1 38.908 528 ILE A C 1
ATOM 4536 O O . ILE A 1 308 ? 71.516 32.946 -26.042 1 36.413 528 ILE A O 1
ATOM 4552 N N . ASP A 1 309 ? 70.481 33.293 -28.035 1 34.114 529 ASP A N 1
ATOM 4553 C CA . ASP A 1 309 ? 69.966 34.608 -27.666 1 37.487 529 ASP A CA 1
ATOM 4554 C C . ASP A 1 309 ? 68.84 34.429 -26.64 1 36.006 529 ASP A C 1
ATOM 4555 O O . ASP A 1 309 ? 67.971 33.571 -26.824 1 34.967 529 ASP A O 1
ATOM 4564 N N . VAL A 1 310 ? 68.944 35.144 -25.507 1 33.757 530 VAL A N 1
ATOM 4565 C CA . VAL A 1 310 ? 67.92 35.108 -24.457 1 33.781 530 VAL A CA 1
ATOM 4566 C C . VAL A 1 310 ? 67.219 36.473 -24.424 1 30.405 530 VAL A C 1
ATOM 4567 O O . VAL A 1 310 ? 67.85 37.437 -24 1 33.822 530 VAL A O 1
ATOM 4580 N N . PRO A 1 311 ? 65.964 36.589 -24.9 1 32.145 531 PRO A N 1
ATOM 4581 C CA . PRO A 1 311 ? 65.256 37.86 -24.847 1 32.778 531 PRO A CA 1
ATOM 4582 C C . PRO A 1 311 ? 65.193 38.396 -23.416 1 32.539 531 PRO A C 1
ATOM 4583 O O . PRO A 1 311 ? 64.908 37.615 -22.503 1 32.439 531 PRO A O 1
ATOM 4594 N N . SER A 1 312 ? 65.578 39.671 -23.273 1 35.672 532 SER A N 1
ATOM 4595 C CA . SER A 1 312 ? 65.606 40.434 -22.025 1 40.448 532 SER A CA 1
ATOM 4596 C C . SER A 1 312 ? 66.801 40.077 -21.144 1 40.24 532 SER A C 1
ATOM 4597 O O . SER A 1 312 ? 66.897 40.583 -20.025 1 39.719 532 SER A O 1
ATOM 4604 N N . GLU A 1 313 ? 67.71 39.196 -21.595 1 37.021 533 GLU A N 1
ATOM 4605 C CA . GLU A 1 313 ? 68.856 38.877 -20.756 1 37.753 533 GLU A CA 1
ATOM 4606 C C . GLU A 1 313 ? 70.07 38.64 -21.629 1 48.691 533 GLU A C 1
ATOM 4607 O O . GLU A 1 313 ? 70.883 37.784 -21.283 1 47.798 533 GLU A O 1
ATOM 4619 N N . ARG A 1 314 ? 70.236 39.498 -22.65 1 42.207 534 ARG A N 1
ATOM 4620 C CA . ARG A 1 314 ? 71.381 39.412 -23.545 1 51.923 534 ARG A CA 1
ATOM 4621 C C . ARG A 1 314 ? 72.623 39.786 -22.734 1 48.811 534 ARG A C 1
ATOM 4622 O O . ARG A 1 314 ? 72.548 40.634 -21.859 1 58.373 534 ARG A O 1
ATOM 4626 N N . ASN A 1 315 ? 73.711 39.065 -22.966 1 52.335 535 ASN A N 1
ATOM 4627 C CA . ASN A 1 315 ? 75.033 39.388 -22.44 1 45.672 535 ASN A CA 1
ATOM 4628 C C . ASN A 1 315 ? 75.309 38.857 -21.043 1 35.565 535 ASN A C 1
ATOM 4629 O O . ASN A 1 315 ? 76.474 38.751 -20.725 1 33.688 535 ASN A O 1
ATOM 4640 N N . HIS A 1 316 ? 74.31 38.489 -20.216 1 34.731 536 HIS A N 1
ATOM 4641 C CA . HIS A 1 316 ? 74.609 38.114 -18.833 1 34.661 536 HIS A CA 1
ATOM 4642 C C . HIS A 1 316 ? 73.847 36.883 -18.32 1 31.797 536 HIS A C 1
ATOM 4643 O O . HIS A 1 316 ? 73.88 36.658 -17.109 1 32.124 536 HIS A O 1
ATOM 4656 N N . ALA A 1 317 ? 73.216 36.105 -19.203 1 32.07 537 ALA A N 1
ATOM 4657 C CA . ALA A 1 317 ? 72.491 34.88 -18.863 1 30.945 537 ALA A CA 1
ATOM 4658 C C . ALA A 1 317 ? 73.268 33.611 -19.277 1 28.996 537 ALA A C 1
ATOM 4659 O O . ALA A 1 317 ? 73.913 33.578 -20.326 1 30.93 537 ALA A O 1
ATOM 4666 N N . TYR A 1 318 ? 73.223 32.611 -18.399 1 25.196 538 TYR A N 1
ATOM 4667 C CA . TYR A 1 318 ? 73.758 31.282 -18.615 1 24.971 538 TYR A CA 1
ATOM 4668 C C . TYR A 1 318 ? 72.605 30.316 -18.438 1 27.255 538 TYR A C 1
ATOM 4669 O O . TYR A 1 318 ? 72.06 30.183 -17.38 1 25.475 538 TYR A O 1
ATOM 4686 N N . LEU A 1 319 ? 72.24 29.58 -19.503 1 24.497 539 LEU A N 1
ATOM 4687 C CA . LEU A 1 319 ? 71.221 28.58 -19.394 1 22.929 539 LEU A CA 1
ATOM 4688 C C . LEU A 1 319 ? 71.802 27.282 -18.889 1 24.883 539 LEU A C 1
ATOM 4689 O O . LEU A 1 319 ? 72.914 26.867 -19.283 1 26.646 539 LEU A O 1
ATOM 4705 N N . LEU A 1 320 ? 70.959 26.606 -18.137 1 24.851 540 LEU A N 1
ATOM 4706 C CA . LEU A 1 320 ? 71.132 25.219 -17.743 1 25.147 540 LEU A CA 1
ATOM 4707 C C . LEU A 1 320 ? 69.98 24.481 -18.419 1 29.432 540 LEU A C 1
ATOM 4708 O O . LEU A 1 320 ? 68.812 24.755 -18.125 1 26.359 540 LEU A O 1
ATOM 4724 N N . GLY A 1 321 ? 70.338 23.561 -19.375 1 28.352 541 GLY A N 1
ATOM 4725 C CA . GLY A 1 321 ? 69.359 22.876 -20.194 1 30.078 541 GLY A CA 1
ATOM 4726 C C . GLY A 1 321 ? 69.109 21.454 -19.72 1 32.745 541 GLY A C 1
ATOM 4727 O O . GLY A 1 321 ? 69.541 21.048 -18.642 1 31.593 541 GLY A O 1
ATOM 4731 N N . SER A 1 322 ? 68.505 20.647 -20.605 1 29.742 542 SER A N 1
ATOM 4732 C CA . SER A 1 322 ? 68.026 19.333 -20.231 1 33.548 542 SER A CA 1
ATOM 4733 C C . SER A 1 322 ? 69.104 18.248 -20.263 1 41.66 542 SER A C 1
ATOM 4734 O O . SER A 1 322 ? 69.049 17.333 -19.439 1 45.398 542 SER A O 1
ATOM 4741 N N . LEU A 1 323 ? 70.061 18.334 -21.192 1 40.774 543 LEU A N 1
ATOM 4742 C CA . LEU A 1 323 ? 70.885 17.193 -21.619 1 47.126 543 LEU A CA 1
ATOM 4743 C C . LEU A 1 323 ? 72.059 17.023 -20.694 1 43.863 543 LEU A C 1
ATOM 4744 O O . LEU A 1 323 ? 72.469 15.874 -20.392 1 43.54 543 LEU A O 1
ATOM 4760 N N . SER A 1 324 ? 72.667 18.163 -20.381 1 38.866 544 SER A N 1
ATOM 4761 C CA . SER A 1 324 ? 73.738 18.176 -19.386 1 38.74 544 SER A CA 1
ATOM 4762 C C . SER A 1 324 ? 73.091 18.305 -18.004 1 43.899 544 SER A C 1
ATOM 4763 O O . SER A 1 324 ? 73.352 17.453 -17.15 1 47.286 544 SER A O 1
ATOM 4770 N N . PHE A 1 325 ? 72.244 19.341 -17.784 1 32.874 545 PHE A N 1
ATOM 4771 C CA . PHE A 1 325 ? 71.993 19.745 -16.396 1 32.253 545 PHE A CA 1
ATOM 4772 C C . PHE A 1 325 ? 70.941 18.817 -15.797 1 31.854 545 PHE A C 1
ATOM 4773 O O . PHE A 1 325 ? 71.221 18.078 -14.862 1 32.574 545 PHE A O 1
ATOM 4790 N N . MET A 1 326 ? 69.743 18.745 -16.396 1 33.133 546 MET A N 1
ATOM 4791 C CA . MET A 1 326 ? 68.606 18.026 -15.779 1 34.393 546 MET A CA 1
ATOM 4792 C C . MET A 1 326 ? 68.723 16.502 -15.82 1 39.187 546 MET A C 1
ATOM 4793 O O . MET A 1 326 ? 68.181 15.805 -14.952 1 41.329 546 MET A O 1
ATOM 4807 N N . ARG A 1 327 ? 69.516 15.984 -16.764 1 40.056 547 ARG A N 1
ATOM 4808 C CA . ARG A 1 327 ? 69.881 14.576 -16.781 1 40.737 547 ARG A CA 1
ATOM 4809 C C . ARG A 1 327 ? 70.586 14.169 -15.49 1 41.618 547 ARG A C 1
ATOM 4810 O O . ARG A 1 327 ? 70.477 13.03 -15.073 1 41.421 547 ARG A O 1
ATOM 4814 N N . ASN A 1 328 ? 71.348 15.078 -14.872 1 38.722 548 ASN A N 1
ATOM 4815 C CA . ASN A 1 328 ? 72.122 14.78 -13.676 1 37.333 548 ASN A CA 1
ATOM 4816 C C . ASN A 1 328 ? 71.552 15.343 -12.371 1 41.888 548 ASN A C 1
ATOM 4817 O O . ASN A 1 328 ? 72.021 14.95 -11.306 1 40.05 548 ASN A O 1
ATOM 4828 N N . PHE A 1 329 ? 70.595 16.27 -12.454 1 39.81 549 PHE A N 1
ATOM 4829 C CA . PHE A 1 329 ? 70.117 17.044 -11.331 1 44.756 549 PHE A CA 1
ATOM 4830 C C . PHE A 1 329 ? 68.594 17.147 -11.423 1 40.873 549 PHE A C 1
ATOM 4831 O O . PHE A 1 329 ? 68.042 17.717 -12.377 1 46.412 549 PHE A O 1
ATOM 4848 N N . PHE A 1 330 ? 67.934 16.652 -10.373 1 39.77 550 PHE A N 1
ATOM 4849 C CA . PHE A 1 330 ? 66.482 16.792 -10.271 1 41.463 550 PHE A CA 1
ATOM 4850 C C . PHE A 1 330 ? 66.163 18.268 -9.942 1 39.032 550 PHE A C 1
ATOM 4851 O O . PHE A 1 330 ? 66.752 18.885 -9.042 1 40.027 550 PHE A O 1
ATOM 4868 N N . THR A 1 331 ? 65.252 18.849 -10.718 1 39.995 551 THR A N 1
ATOM 4869 C CA . THR A 1 331 ? 64.958 20.26 -10.542 1 42.122 551 THR A CA 1
ATOM 4870 C C . THR A 1 331 ? 63.497 20.389 -10.077 1 35.604 551 THR A C 1
ATOM 4871 O O . THR A 1 331 ? 62.623 19.828 -10.749 1 40.902 551 THR A O 1
ATOM 4881 N N . VAL A 1 332 ? 63.289 21.185 -9.023 1 36.704 552 VAL A N 1
ATOM 4882 C CA . VAL A 1 332 ? 61.949 21.572 -8.543 1 37.348 552 VAL A CA 1
ATOM 4883 C C . VAL A 1 332 ? 61.702 23.062 -8.766 1 36.764 552 VAL A C 1
ATOM 4884 O O . VAL A 1 332 ? 62.509 23.906 -8.388 1 35.634 552 VAL A O 1
ATOM 4897 N N . PHE A 1 333 ? 60.537 23.374 -9.298 1 34.104 553 PHE A N 1
ATOM 4898 C CA . PHE A 1 333 ? 60.158 24.738 -9.62 1 34.794 553 PHE A CA 1
ATOM 4899 C C . PHE A 1 333 ? 58.978 25.107 -8.727 1 34.968 553 PHE A C 1
ATOM 4900 O O . PHE A 1 333 ? 57.89 24.542 -8.892 1 34.698 553 PHE A O 1
ATOM 4917 N N . VAL A 1 334 ? 59.227 25.999 -7.755 1 34.73 554 VAL A N 1
ATOM 4918 C CA . VAL A 1 334 ? 58.211 26.382 -6.756 1 36.965 554 VAL A CA 1
ATOM 4919 C C . VAL A 1 334 ? 57.619 27.736 -7.117 1 38.374 554 VAL A C 1
ATOM 4920 O O . VAL A 1 334 ? 58.312 28.728 -7.15 1 38.545 554 VAL A O 1
ATOM 4933 N N . ARG A 1 335 ? 56.321 27.762 -7.407 1 39.67 555 ARG A N 1
ATOM 4934 C CA . ARG A 1 335 ? 55.689 28.95 -7.948 1 47.856 555 ARG A CA 1
ATOM 4935 C C . ARG A 1 335 ? 55.246 29.807 -6.771 1 54.525 555 ARG A C 1
ATOM 4936 O O . ARG A 1 335 ? 54.651 29.275 -5.852 1 65.035 555 ARG A O 1
ATOM 4957 N N . GLY A 1 336 ? 55.676 31.074 -6.788 1 52.288 556 GLY A N 1
ATOM 4958 C CA . GLY A 1 336 ? 55.256 32.08 -5.845 1 57.226 556 GLY A CA 1
ATOM 4959 C C . GLY A 1 336 ? 53.745 32.274 -5.973 1 62.104 556 GLY A C 1
ATOM 4960 O O . GLY A 1 336 ? 53.197 32.317 -7.099 1 56.882 556 GLY A O 1
ATOM 4964 N N . THR A 1 337 ? 53.136 32.335 -4.795 1 71.593 557 THR A N 1
ATOM 4965 C CA . THR A 1 337 ? 51.699 32.353 -4.559 1 85.806 557 THR A CA 1
ATOM 4966 C C . THR A 1 337 ? 51.353 33.739 -4.034 1 75.331 557 THR A C 1
ATOM 4967 O O . THR A 1 337 ? 52.261 34.326 -3.37 1 67.996 557 THR A O 1
ATOM 4977 N N . PRO A 1 341 ? 57.363 34.507 -3.045 1 57.216 561 PRO A N 1
ATOM 4978 C CA . PRO A 1 341 ? 58.376 34.537 -4.189 1 63.548 561 PRO A CA 1
ATOM 4979 C C . PRO A 1 341 ? 58.73 33.151 -4.71 1 52.982 561 PRO A C 1
ATOM 4980 O O . PRO A 1 341 ? 59.081 32.252 -3.927 1 58.007 561 PRO A O 1
ATOM 4991 N N . SER A 1 342 ? 58.909 33.051 -6.042 1 46.373 562 SER A N 1
ATOM 4992 C CA . SER A 1 342 ? 59.22 31.768 -6.642 1 41.06 562 SER A CA 1
ATOM 4993 C C . SER A 1 342 ? 60.647 31.331 -6.276 1 39.57 562 SER A C 1
ATOM 4994 O O . SER A 1 342 ? 61.492 32.16 -5.961 1 36.422 562 SER A O 1
ATOM 5001 N N . MET A 1 343 ? 60.874 30.01 -6.286 1 37.999 563 MET A N 1
ATOM 5002 C CA . MET A 1 343 ? 62.155 29.414 -5.988 1 36.85 563 MET A CA 1
ATOM 5003 C C . MET A 1 343 ? 62.447 28.254 -6.937 1 35.04 563 MET A C 1
ATOM 5004 O O . MET A 1 343 ? 61.536 27.595 -7.444 1 35.914 563 MET A O 1
ATOM 5018 N N . VAL A 1 344 ? 63.742 27.987 -7.164 1 33.204 564 VAL A N 1
ATOM 5019 C CA . VAL A 1 344 ? 64.162 26.757 -7.828 1 32.818 564 VAL A CA 1
ATOM 5020 C C . VAL A 1 344 ? 64.876 25.893 -6.786 1 37.514 564 VAL A C 1
ATOM 5021 O O . VAL A 1 344 ? 65.714 26.426 -6.06 1 35.271 564 VAL A O 1
ATOM 5034 N N . GLY A 1 345 ? 64.569 24.584 -6.809 1 36.583 565 GLY A N 1
ATOM 5035 C CA . GLY A 1 345 ? 65.201 23.562 -5.999 1 39.172 565 GLY A CA 1
ATOM 5036 C C . GLY A 1 345 ? 66.037 22.635 -6.869 1 37.875 565 GLY A C 1
ATOM 5037 O O . GLY A 1 345 ? 65.606 22.169 -7.956 1 41.995 565 GLY A O 1
ATOM 5041 N N . VAL A 1 346 ? 67.26 22.361 -6.407 1 45.686 566 VAL A N 1
ATOM 5042 C CA . VAL A 1 346 ? 68.15 21.47 -7.136 1 40.801 566 VAL A CA 1
ATOM 5043 C C . VAL A 1 346 ? 68.641 20.383 -6.19 1 44.538 566 VAL A C 1
ATOM 5044 O O . VAL A 1 346 ? 69.028 20.665 -5.046 1 41.701 566 VAL A O 1
ATOM 5057 N N . ALA A 1 347 ? 68.603 19.147 -6.702 1 45.687 567 ALA A N 1
ATOM 5058 C CA . ALA A 1 347 ? 69.209 17.984 -6.044 1 44.301 567 ALA A CA 1
ATOM 5059 C C . ALA A 1 347 ? 69.756 17.041 -7.119 1 51.498 567 ALA A C 1
ATOM 5060 O O . ALA A 1 347 ? 69.294 17.088 -8.275 1 45.383 567 ALA A O 1
ATOM 5067 N N . ARG A 1 348 ? 70.692 16.162 -6.705 1 56.422 568 ARG A N 1
ATOM 5068 C CA . ARG A 1 348 ? 71.274 15.125 -7.554 1 55.312 568 ARG A CA 1
ATOM 5069 C C . ARG A 1 348 ? 70.231 14.08 -7.928 1 53.153 568 ARG A C 1
ATOM 5070 O O . ARG A 1 348 ? 69.471 13.642 -7.059 1 51.013 568 ARG A O 1
ATOM 5091 N N . ALA A 1 349 ? 70.23 13.684 -9.211 1 49.615 569 ALA A N 1
ATOM 5092 C CA . ALA A 1 349 ? 69.297 12.7 -9.754 1 56.42 569 ALA A CA 1
ATOM 5093 C C . ALA A 1 349 ? 69.657 11.296 -9.253 1 67.401 569 ALA A C 1
ATOM 5094 O O . ALA A 1 349 ? 70.84 10.984 -9.113 1 63.256 569 ALA A O 1
ATOM 5101 N N . LYS A 1 350 ? 68.64 10.453 -8.991 1 73.804 570 LYS A N 1
ATOM 5102 C CA . LYS A 1 350 ? 68.852 9.159 -8.34 1 80.414 570 LYS A CA 1
ATOM 5103 C C . LYS A 1 350 ? 69.463 8.176 -9.356 1 85.754 570 LYS A C 1
ATOM 5104 O O . LYS A 1 350 ? 68.915 8.095 -10.48 1 80.222 570 LYS A O 1
#

Nearest PDB structures (foldseek):
  7tbc-assembly1_A  TM=9.708E-01  e=7.115E-61  Plasmodium falciparum
  8dsr-assembly2_B  TM=9.670E-01  e=1.169E-60  Plasmodium falciparum 3D7
  8tyh-assembly1_A  TM=9.547E-01  e=6.647E-55  Plasmodium vivax Sal-1
  7tbe-assembly4_D  TM=9.589E-01  e=2.367E-54  Plasmodium vivax
  7ry7-assembly1_A-2  TM=8.957E-01  e=1.323E-49  Plasmodium falciparum 3D7